Protein 1MLA (pdb70)

Structure (mmCIF, N/CA/C/O backbone):
data_1MLA
#
_entry.id   1MLA
#
_cell.length_a   68.180
_cell.length_b   68.180
_cell.length_c   118.560
_cell.angle_alpha   90.00
_cell.angle_beta   90.00
_cell.angle_gamma   120.00
#
_symmetry.space_group_name_H-M   'P 65'
#
loop_
_entity.id
_entity.type
_entity.pdbx_description
1 polymer 'MALONYL-COENZYME A ACYL CARRIER PROTEIN TRANSACYLASE'
2 water water
#
loop_
_atom_site.group_PDB
_atom_site.id
_atom_site.type_symbol
_atom_site.label_atom_id
_atom_site.label_alt_id
_atom_site.label_comp_id
_atom_site.label_asym_id
_atom_site.label_entity_id
_atom_site.label_seq_id
_atom_site.pdbx_PDB_ins_code
_atom_site.Cartn_x
_atom_site.Cartn_y
_atom_site.Cartn_z
_atom_site.occupancy
_atom_site.B_iso_or_equiv
_atom_site.auth_seq_id
_atom_site.auth_comp_id
_atom_site.auth_asym_id
_atom_site.auth_atom_id
_atom_site.pdbx_PDB_model_num
ATOM 1 N N . GLN A 1 3 ? 53.650 -1.900 -7.142 1.00 30.22 3 GLN A N 1
ATOM 2 C CA . GLN A 1 3 ? 52.248 -1.655 -6.937 1.00 29.56 3 GLN A CA 1
ATOM 3 C C . GLN A 1 3 ? 52.209 -0.844 -5.638 1.00 26.89 3 GLN A C 1
ATOM 4 O O . GLN A 1 3 ? 53.120 -0.992 -4.803 1.00 25.66 3 GLN A O 1
ATOM 10 N N . PHE A 1 4 ? 51.203 0.020 -5.483 1.00 23.62 4 PHE A N 1
ATOM 11 C CA . PHE A 1 4 ? 50.984 0.727 -4.233 1.00 20.68 4 PHE A CA 1
ATOM 12 C C . PHE A 1 4 ? 49.532 0.465 -3.783 1.00 19.74 4 PHE A C 1
ATOM 13 O O . PHE A 1 4 ? 48.657 0.023 -4.561 1.00 18.45 4 PHE A O 1
ATOM 21 N N . ALA A 1 5 ? 49.280 0.674 -2.493 1.00 16.73 5 ALA A N 1
ATOM 22 C CA . ALA A 1 5 ? 47.943 0.536 -1.930 1.00 15.25 5 ALA A CA 1
ATOM 23 C C . ALA A 1 5 ? 47.654 1.844 -1.208 1.00 14.58 5 ALA A C 1
ATOM 24 O O . ALA A 1 5 ? 48.587 2.607 -0.894 1.00 14.77 5 ALA A O 1
ATOM 26 N N . PHE A 1 6 ? 46.378 2.142 -1.000 1.00 13.08 6 PHE A N 1
ATOM 27 C CA . PHE A 1 6 ? 45.946 3.320 -0.273 1.00 12.34 6 PHE A CA 1
ATOM 28 C C . PHE A 1 6 ? 45.451 2.821 1.075 1.00 12.84 6 PHE A C 1
ATOM 29 O O . PHE A 1 6 ? 44.684 1.842 1.090 1.00 13.19 6 PHE A O 1
ATOM 37 N N . VAL A 1 7 ? 45.934 3.402 2.197 1.00 11.78 7 VAL A N 1
ATOM 38 C CA . VAL A 1 7 ? 45.422 3.011 3.519 1.00 11.15 7 VAL A CA 1
ATOM 39 C C . VAL A 1 7 ? 44.794 4.250 4.177 1.00 10.67 7 VAL A C 1
ATOM 40 O O . VAL A 1 7 ? 45.225 5.391 3.972 1.00 11.61 7 VAL A O 1
ATOM 44 N N . PHE A 1 8 ? 43.711 4.083 4.928 1.00 9.25 8 PHE A N 1
ATOM 45 C CA . PHE A 1 8 ? 42.915 5.183 5.432 1.00 9.72 8 PHE A CA 1
ATOM 46 C C . PHE A 1 8 ? 42.885 5.134 6.959 1.00 10.87 8 PHE A C 1
ATOM 47 O O . PHE A 1 8 ? 42.558 4.083 7.531 1.00 10.62 8 PHE A O 1
ATOM 55 N N . PRO A 1 9 ? 43.254 6.212 7.658 1.00 11.85 9 PRO A N 1
ATOM 56 C CA . PRO A 1 9 ? 43.321 6.225 9.125 1.00 12.28 9 PRO A CA 1
ATOM 57 C C . PRO A 1 9 ? 41.956 6.287 9.825 1.00 12.30 9 PRO A C 1
ATOM 58 O O . PRO A 1 9 ? 40.949 6.635 9.215 1.00 12.39 9 PRO A O 1
ATOM 62 N N . GLY A 1 10 ? 41.924 5.912 11.105 1.00 11.47 10 GLY A N 1
ATOM 63 C CA . GLY A 1 10 ? 40.716 6.004 11.884 1.00 10.94 10 GLY A CA 1
ATOM 64 C C . GLY A 1 10 ? 40.860 7.052 12.980 1.00 10.67 10 GLY A C 1
ATOM 65 O O . GLY A 1 10 ? 41.718 7.939 12.999 1.00 10.35 10 GLY A O 1
ATOM 66 N N . GLN A 1 11 ? 39.966 6.921 13.961 1.00 11.26 11 GLN A N 1
ATOM 67 C CA . GLN A 1 11 ? 39.918 7.800 15.114 1.00 12.55 11 GLN A CA 1
ATOM 68 C C . GLN A 1 11 ? 41.255 7.872 15.807 1.00 12.53 11 GLN A C 1
ATOM 69 O O . GLN A 1 11 ? 41.962 6.876 15.921 1.00 13.96 11 GLN A O 1
ATOM 75 N N . GLY A 1 12 ? 41.599 9.062 16.270 1.00 12.43 12 GLY A N 1
ATOM 76 C CA . GLY A 1 12 ? 42.901 9.283 16.833 1.00 12.82 12 GLY A CA 1
ATOM 77 C C . GLY A 1 12 ? 43.736 10.097 15.878 1.00 14.01 12 GLY A C 1
ATOM 78 O O . GLY A 1 12 ? 44.621 10.817 16.343 1.00 16.59 12 GLY A O 1
ATOM 79 N N . SER A 1 13 ? 43.492 10.046 14.573 1.00 12.64 13 SER A N 1
ATOM 80 C CA . SER A 1 13 ? 44.292 10.828 13.639 1.00 13.49 13 SER A CA 1
ATOM 81 C C . SER A 1 13 ? 43.789 12.255 13.415 1.00 14.05 13 SER A C 1
ATOM 82 O O . SER A 1 13 ? 44.456 13.076 12.797 1.00 16.85 13 SER A O 1
ATOM 85 N N . GLN A 1 14 ? 42.627 12.655 13.943 1.00 13.40 14 GLN A N 1
ATOM 86 C CA . GLN A 1 14 ? 42.098 13.993 13.676 1.00 14.00 14 GLN A CA 1
ATOM 87 C C . GLN A 1 14 ? 42.806 15.054 14.530 1.00 14.62 14 GLN A C 1
ATOM 88 O O . GLN A 1 14 ? 43.184 14.769 15.671 1.00 15.46 14 GLN A O 1
ATOM 94 N N . THR A 1 15 ? 42.972 16.259 14.038 1.00 13.78 15 THR A N 1
ATOM 95 C CA . THR A 1 15 ? 43.444 17.375 14.845 1.00 14.71 15 THR A CA 1
ATOM 96 C C . THR A 1 15 ? 42.707 18.570 14.285 1.00 13.38 15 THR A C 1
ATOM 97 O O . THR A 1 15 ? 42.405 18.607 13.087 1.00 13.20 15 THR A O 1
ATOM 101 N N . VAL A 1 16 ? 42.357 19.535 15.118 1.00 11.39 16 VAL A N 1
ATOM 102 C CA . VAL A 1 16 ? 41.743 20.750 14.638 1.00 11.46 16 VAL A CA 1
ATOM 103 C C . VAL A 1 16 ? 42.750 21.431 13.709 1.00 12.14 16 VAL A C 1
ATOM 104 O O . VAL A 1 16 ? 43.939 21.531 14.040 1.00 12.58 16 VAL A O 1
ATOM 108 N N . GLY A 1 17 ? 42.285 21.905 12.545 1.00 11.89 17 GLY A N 1
ATOM 109 C CA . GLY A 1 17 ? 43.103 22.582 11.545 1.00 12.43 17 GLY A CA 1
ATOM 110 C C . GLY A 1 17 ? 43.614 21.606 10.486 1.00 13.20 17 GLY A C 1
ATOM 111 O O . GLY A 1 17 ? 44.320 22.015 9.550 1.00 13.58 17 GLY A O 1
ATOM 112 N N . MET A 1 18 ? 43.309 20.308 10.582 1.00 12.35 18 MET A N 1
ATOM 113 C CA . MET A 1 18 ? 43.767 19.349 9.595 1.00 13.33 18 MET A CA 1
ATOM 114 C C . MET A 1 18 ? 43.264 19.702 8.173 1.00 12.49 18 MET A C 1
ATOM 115 O O . MET A 1 18 ? 42.183 20.236 7.957 1.00 12.53 18 MET A O 1
ATOM 120 N N . LEU A 1 19 ? 44.176 19.459 7.223 1.00 13.94 19 LEU A N 1
ATOM 121 C CA . LEU A 1 19 ? 44.036 19.668 5.786 1.00 14.80 19 LEU A CA 1
ATOM 122 C C . LEU A 1 19 ? 43.880 21.124 5.369 1.00 14.90 19 LEU A C 1
ATOM 123 O O . LEU A 1 19 ? 43.542 21.395 4.210 1.00 15.27 19 LEU A O 1
ATOM 128 N N . ALA A 1 20 ? 44.153 22.093 6.259 1.00 14.29 20 ALA A N 1
ATOM 129 C CA . ALA A 1 20 ? 44.065 23.506 5.919 1.00 15.70 20 ALA A CA 1
ATOM 130 C C . ALA A 1 20 ? 44.934 23.869 4.690 1.00 16.56 20 ALA A C 1
ATOM 131 O O . ALA A 1 20 ? 44.467 24.570 3.783 1.00 17.29 20 ALA A O 1
ATOM 133 N N . ASP A 1 21 ? 46.159 23.350 4.600 1.00 17.26 21 ASP A N 1
ATOM 134 C CA . ASP A 1 21 ? 46.993 23.641 3.457 1.00 20.30 21 ASP A CA 1
ATOM 135 C C . ASP A 1 21 ? 46.527 22.964 2.211 1.00 19.85 21 ASP A C 1
ATOM 136 O O . ASP A 1 21 ? 46.514 23.597 1.151 1.00 20.56 21 ASP A O 1
ATOM 141 N N . MET A 1 22 ? 46.083 21.712 2.280 1.00 18.15 22 MET A N 1
ATOM 142 C CA . MET A 1 22 ? 45.498 21.076 1.109 1.00 18.57 22 MET A CA 1
ATOM 143 C C . MET A 1 22 ? 44.283 21.852 0.609 1.00 18.19 22 MET A C 1
ATOM 144 O O . MET A 1 22 ? 44.165 22.076 -0.602 1.00 18.28 22 MET A O 1
ATOM 149 N N . ALA A 1 23 ? 43.381 22.326 1.474 1.00 15.99 23 ALA A N 1
ATOM 150 C CA . ALA A 1 23 ? 42.210 23.037 1.014 1.00 16.59 23 ALA A CA 1
ATOM 151 C C . ALA A 1 23 ? 42.551 24.329 0.282 1.00 17.92 23 ALA A C 1
ATOM 152 O O . ALA A 1 23 ? 41.891 24.751 -0.680 1.00 17.42 23 ALA A O 1
ATOM 154 N N . ALA A 1 24 ? 43.624 24.942 0.741 1.00 18.35 24 ALA A N 1
ATOM 155 C CA . ALA A 1 24 ? 44.055 26.156 0.109 1.00 20.75 24 ALA A CA 1
ATOM 156 C C . ALA A 1 24 ? 44.578 25.878 -1.305 1.00 21.85 24 ALA A C 1
ATOM 157 O O . ALA A 1 24 ? 44.386 26.758 -2.154 1.00 23.67 24 ALA A O 1
ATOM 159 N N . SER A 1 25 ? 45.185 24.733 -1.644 1.00 20.67 25 SER A N 1
ATOM 160 C CA . SER A 1 25 ? 45.651 24.485 -2.999 1.00 21.15 25 SER A CA 1
ATOM 161 C C . SER A 1 25 ? 44.597 23.859 -3.902 1.00 21.72 25 SER A C 1
ATOM 162 O O . SER A 1 25 ? 44.618 24.024 -5.134 1.00 21.74 25 SER A O 1
ATOM 165 N N . TYR A 1 26 ? 43.693 23.083 -3.302 1.00 19.78 26 TYR A N 1
ATOM 166 C CA . TYR A 1 26 ? 42.727 22.321 -4.066 1.00 19.09 26 TYR A CA 1
ATOM 167 C C . TYR A 1 26 ? 41.285 22.614 -3.665 1.00 19.28 26 TYR A C 1
ATOM 168 O O . TYR A 1 26 ? 40.846 22.201 -2.586 1.00 17.66 26 TYR A O 1
ATOM 177 N N . PRO A 1 27 ? 40.478 23.309 -4.474 1.00 18.82 27 PRO A N 1
ATOM 178 C CA . PRO A 1 27 ? 39.095 23.657 -4.182 1.00 18.95 27 PRO A CA 1
ATOM 179 C C . PRO A 1 27 ? 38.181 22.491 -3.921 1.00 17.72 27 PRO A C 1
ATOM 180 O O . PRO A 1 27 ? 37.152 22.658 -3.239 1.00 18.98 27 PRO A O 1
ATOM 184 N N . ILE A 1 28 ? 38.515 21.322 -4.471 1.00 17.02 28 ILE A N 1
ATOM 185 C CA . ILE A 1 28 ? 37.666 20.162 -4.295 1.00 16.80 28 ILE A CA 1
ATOM 186 C C . ILE A 1 28 ? 37.622 19.687 -2.839 1.00 15.53 28 ILE A C 1
ATOM 187 O O . ILE A 1 28 ? 36.652 19.035 -2.455 1.00 16.31 28 ILE A O 1
ATOM 192 N N . VAL A 1 29 ? 38.581 20.045 -1.987 1.00 14.89 29 VAL A N 1
ATOM 193 C CA . VAL A 1 29 ? 38.524 19.643 -0.593 1.00 13.51 29 VAL A CA 1
ATOM 194 C C . VAL A 1 29 ? 37.299 20.298 0.051 1.00 13.92 29 VAL A C 1
ATOM 195 O O . VAL A 1 29 ? 36.416 19.594 0.565 1.00 13.96 29 VAL A O 1
ATOM 199 N N . GLU A 1 30 ? 37.165 21.626 0.000 1.00 13.50 30 GLU A N 1
ATOM 200 C CA . GLU A 1 30 ? 36.019 22.275 0.618 1.00 15.22 30 GLU A CA 1
ATOM 201 C C . GLU A 1 30 ? 34.722 21.924 -0.083 1.00 14.79 30 GLU A C 1
ATOM 202 O O . GLU A 1 30 ? 33.678 21.852 0.569 1.00 13.31 30 GLU A O 1
ATOM 208 N N . GLU A 1 31 ? 34.759 21.608 -1.387 1.00 15.68 31 GLU A N 1
ATOM 209 C CA . GLU A 1 31 ? 33.549 21.150 -2.062 1.00 16.33 31 GLU A CA 1
ATOM 210 C C . GLU A 1 31 ? 33.077 19.834 -1.493 1.00 14.67 31 GLU A C 1
ATOM 211 O O . GLU A 1 31 ? 31.874 19.658 -1.288 1.00 15.02 31 GLU A O 1
ATOM 217 N N . THR A 1 32 ? 34.007 18.917 -1.211 1.00 12.54 32 THR A N 1
ATOM 218 C CA . THR A 1 32 ? 33.635 17.632 -0.636 1.00 11.93 32 THR A CA 1
ATOM 219 C C . THR A 1 32 ? 33.063 17.885 0.768 1.00 11.44 32 THR A C 1
ATOM 220 O O . THR A 1 32 ? 32.000 17.356 1.115 1.00 12.09 32 THR A O 1
ATOM 224 N N . PHE A 1 33 ? 33.665 18.752 1.585 1.00 11.37 33 PHE A N 1
ATOM 225 C CA . PHE A 1 33 ? 33.087 19.032 2.896 1.00 11.30 33 PHE A CA 1
ATOM 226 C C . PHE A 1 33 ? 31.716 19.693 2.807 1.00 11.73 33 PHE A C 1
ATOM 227 O O . PHE A 1 33 ? 30.855 19.459 3.665 1.00 11.37 33 PHE A O 1
ATOM 235 N N . ALA A 1 34 ? 31.439 20.507 1.777 1.00 12.04 34 ALA A N 1
ATOM 236 C CA . ALA A 1 34 ? 30.150 21.165 1.639 1.00 12.35 34 ALA A CA 1
ATOM 237 C C . ALA A 1 34 ? 29.060 20.145 1.380 1.00 12.26 34 ALA A C 1
ATOM 238 O O . ALA A 1 34 ? 27.936 20.241 1.884 1.00 13.61 34 ALA A O 1
ATOM 240 N N . GLU A 1 35 ? 29.415 19.110 0.624 1.00 13.98 35 GLU A N 1
ATOM 241 C CA . GLU A 1 35 ? 28.508 18.018 0.324 1.00 15.57 35 GLU A CA 1
ATOM 242 C C . GLU A 1 35 ? 28.166 17.250 1.594 1.00 13.26 35 GLU A C 1
ATOM 243 O O . GLU A 1 35 ? 26.995 16.948 1.846 1.00 12.79 35 GLU A O 1
ATOM 249 N N . ALA A 1 36 ? 29.184 16.961 2.428 1.00 12.52 36 ALA A N 1
ATOM 250 C CA . ALA A 1 36 ? 28.949 16.298 3.715 1.00 11.90 36 ALA A CA 1
ATOM 251 C C . ALA A 1 36 ? 28.133 17.225 4.643 1.00 11.36 36 ALA A C 1
ATOM 252 O O . ALA A 1 36 ? 27.198 16.747 5.300 1.00 11.95 36 ALA A O 1
ATOM 254 N N . SER A 1 37 ? 28.366 18.551 4.675 1.00 10.98 37 SER A N 1
ATOM 255 C CA . SER A 1 37 ? 27.615 19.489 5.530 1.00 10.82 37 SER A CA 1
ATOM 256 C C . SER A 1 37 ? 26.156 19.511 5.150 1.00 11.39 37 SER A C 1
ATOM 257 O O . SER A 1 37 ? 25.308 19.557 6.037 1.00 13.12 37 SER A O 1
ATOM 260 N N . ALA A 1 38 ? 25.855 19.429 3.837 1.00 12.40 38 ALA A N 1
ATOM 261 C CA . ALA A 1 38 ? 24.479 19.387 3.358 1.00 12.97 38 ALA A CA 1
ATOM 262 C C . ALA A 1 38 ? 23.779 18.097 3.819 1.00 14.32 38 ALA A C 1
ATOM 263 O O . ALA A 1 38 ? 22.580 18.133 4.133 1.00 15.41 38 ALA A O 1
ATOM 265 N N . ALA A 1 39 ? 24.489 16.955 3.934 1.00 13.86 39 ALA A N 1
ATOM 266 C CA . ALA A 1 39 ? 23.907 15.721 4.424 1.00 14.10 39 ALA A CA 1
ATOM 267 C C . ALA A 1 39 ? 23.746 15.749 5.942 1.00 14.36 39 ALA A C 1
ATOM 268 O O . ALA A 1 39 ? 22.836 15.134 6.474 1.00 16.66 39 ALA A O 1
ATOM 270 N N . LEU A 1 40 ? 24.601 16.442 6.689 1.00 13.92 40 LEU A N 1
ATOM 271 C CA . LEU A 1 40 ? 24.566 16.439 8.136 1.00 14.60 40 LEU A CA 1
ATOM 272 C C . LEU A 1 40 ? 23.795 17.570 8.782 1.00 15.12 40 LEU A C 1
ATOM 273 O O . LEU A 1 40 ? 23.389 17.478 9.946 1.00 17.00 40 LEU A O 1
ATOM 278 N N . GLY A 1 41 ? 23.650 18.699 8.113 1.00 14.18 41 GLY A N 1
ATOM 279 C CA . GLY A 1 41 ? 22.935 19.813 8.684 1.00 14.35 41 GLY A CA 1
ATOM 280 C C . GLY A 1 41 ? 23.806 20.744 9.528 1.00 14.39 41 GLY A C 1
ATOM 281 O O . GLY A 1 41 ? 23.277 21.602 10.258 1.00 15.84 41 GLY A O 1
ATOM 282 N N . TYR A 1 42 ? 25.123 20.635 9.458 1.00 12.11 42 TYR A N 1
ATOM 283 C CA . TYR A 1 42 ? 25.977 21.593 10.129 1.00 12.27 42 TYR A CA 1
ATOM 284 C C . TYR A 1 42 ? 27.256 21.704 9.329 1.00 11.48 42 TYR A C 1
ATOM 285 O O . TYR A 1 42 ? 27.548 20.811 8.515 1.00 12.00 42 TYR A O 1
ATOM 294 N N . ASP A 1 43 ? 28.023 22.765 9.573 1.00 11.43 43 ASP A N 1
ATOM 295 C CA . ASP A 1 43 ? 29.210 22.994 8.786 1.00 11.39 43 ASP A CA 1
ATOM 296 C C . ASP A 1 43 ? 30.368 22.161 9.321 1.00 11.00 43 ASP A C 1
ATOM 297 O O . ASP A 1 43 ? 31.090 22.526 10.262 1.00 11.23 43 ASP A O 1
ATOM 302 N N . LEU A 1 44 ? 30.604 21.059 8.623 1.00 10.20 44 LEU A N 1
ATOM 303 C CA . LEU A 1 44 ? 31.637 20.123 9.012 1.00 10.63 44 LEU A CA 1
ATOM 304 C C . LEU A 1 44 ? 33.027 20.696 8.767 1.00 11.02 44 LEU A C 1
ATOM 305 O O . LEU A 1 44 ? 33.941 20.392 9.535 1.00 10.87 44 LEU A O 1
ATOM 310 N N . TRP A 1 45 ? 33.245 21.519 7.729 1.00 10.02 45 TRP A N 1
ATOM 311 C CA . TRP A 1 45 ? 34.550 22.128 7.498 1.00 10.65 45 TRP A CA 1
ATOM 312 C C . TRP A 1 45 ? 34.872 23.062 8.664 1.00 10.37 45 TRP A C 1
ATOM 313 O O . TRP A 1 45 ? 35.982 23.013 9.202 1.00 11.01 45 TRP A O 1
ATOM 324 N N . ALA A 1 46 ? 33.931 23.884 9.105 1.00 10.72 46 ALA A N 1
ATOM 325 C CA . ALA A 1 46 ? 34.172 24.811 10.197 1.00 11.87 46 ALA A CA 1
ATOM 326 C C . ALA A 1 46 ? 34.505 24.022 11.455 1.00 11.77 46 ALA A C 1
ATOM 327 O O . ALA A 1 46 ? 35.458 24.380 12.162 1.00 12.76 46 ALA A O 1
ATOM 329 N N . LEU A 1 47 ? 33.803 22.926 11.727 1.00 12.36 47 LEU A N 1
ATOM 330 C CA . LEU A 1 47 ? 34.119 22.080 12.874 1.00 13.07 47 LEU A CA 1
ATOM 331 C C . LEU A 1 47 ? 35.551 21.543 12.767 1.00 13.49 47 LEU A C 1
ATOM 332 O O . LEU A 1 47 ? 36.276 21.607 13.777 1.00 13.60 47 LEU A O 1
ATOM 337 N N . THR A 1 48 ? 36.048 21.061 11.610 1.00 11.38 48 THR A N 1
ATOM 338 C CA . THR A 1 48 ? 37.427 20.603 11.543 1.00 11.91 48 THR A CA 1
ATOM 339 C C . THR A 1 48 ? 38.454 21.734 11.673 1.00 11.83 48 THR A C 1
ATOM 340 O O . THR A 1 48 ? 39.579 21.505 12.101 1.00 12.05 48 THR A O 1
ATOM 344 N N . GLN A 1 49 ? 38.126 22.957 11.248 1.00 11.51 49 GLN A N 1
ATOM 345 C CA . GLN A 1 49 ? 39.084 24.045 11.273 1.00 11.92 49 GLN A CA 1
ATOM 346 C C . GLN A 1 49 ? 39.110 24.842 12.555 1.00 11.85 49 GLN A C 1
ATOM 347 O O . GLN A 1 49 ? 40.169 25.384 12.877 1.00 13.65 49 GLN A O 1
ATOM 353 N N . GLN A 1 50 ? 37.996 24.957 13.265 1.00 11.99 50 GLN A N 1
ATOM 354 C CA . GLN A 1 50 ? 37.892 25.763 14.475 1.00 12.22 50 GLN A CA 1
ATOM 355 C C . GLN A 1 50 ? 37.701 24.934 15.732 1.00 13.10 50 GLN A C 1
ATOM 356 O O . GLN A 1 50 ? 37.982 25.391 16.850 1.00 12.99 50 GLN A O 1
ATOM 362 N N . GLY A 1 51 ? 37.170 23.729 15.575 1.00 12.14 51 GLY A N 1
ATOM 363 C CA . GLY A 1 51 ? 36.873 22.882 16.710 1.00 13.57 51 GLY A CA 1
ATOM 364 C C . GLY A 1 51 ? 35.762 23.477 17.578 1.00 14.37 51 GLY A C 1
ATOM 365 O O . GLY A 1 51 ? 34.716 23.886 17.043 1.00 15.22 51 GLY A O 1
ATOM 366 N N . PRO A 1 52 ? 35.896 23.608 18.910 1.00 14.76 52 PRO A N 1
ATOM 367 C CA . PRO A 1 52 ? 37.088 23.257 19.676 1.00 14.32 52 PRO A CA 1
ATOM 368 C C . PRO A 1 52 ? 37.413 21.764 19.647 1.00 13.73 52 PRO A C 1
ATOM 369 O O . PRO A 1 52 ? 36.594 20.943 19.184 1.00 13.21 52 PRO A O 1
ATOM 373 N N . ALA A 1 53 ? 38.574 21.379 20.160 1.00 12.04 53 ALA A N 1
ATOM 374 C CA . ALA A 1 53 ? 39.016 20.012 20.017 1.00 12.21 53 ALA A CA 1
ATOM 375 C C . ALA A 1 53 ? 38.055 19.094 20.750 1.00 13.28 53 ALA A C 1
ATOM 376 O O . ALA A 1 53 ? 37.826 17.997 20.229 1.00 12.82 53 ALA A O 1
ATOM 378 N N . GLU A 1 54 ? 37.361 19.492 21.825 1.00 13.67 54 GLU A N 1
ATOM 379 C CA . GLU A 1 54 ? 36.461 18.517 22.409 1.00 17.01 54 GLU A CA 1
ATOM 380 C C . GLU A 1 54 ? 35.228 18.291 21.562 1.00 15.00 54 GLU A C 1
ATOM 381 O O . GLU A 1 54 ? 34.683 17.193 21.610 1.00 14.83 54 GLU A O 1
ATOM 387 N N . GLU A 1 55 ? 34.822 19.248 20.739 1.00 13.23 55 GLU A N 1
ATOM 388 C CA . GLU A 1 55 ? 33.728 19.000 19.816 1.00 13.54 55 GLU A CA 1
ATOM 389 C C . GLU A 1 55 ? 34.154 18.058 18.708 1.00 12.46 55 GLU A C 1
ATOM 390 O O . GLU A 1 55 ? 33.462 17.113 18.356 1.00 13.03 55 GLU A O 1
ATOM 396 N N . LEU A 1 56 ? 35.336 18.273 18.155 1.00 12.10 56 LEU A N 1
ATOM 397 C CA . LEU A 1 56 ? 35.835 17.399 17.100 1.00 11.95 56 LEU A CA 1
ATOM 398 C C . LEU A 1 56 ? 36.065 15.970 17.600 1.00 13.82 56 LEU A C 1
ATOM 399 O O . LEU A 1 56 ? 36.033 15.028 16.797 1.00 14.40 56 LEU A O 1
ATOM 404 N N . ASN A 1 57 ? 36.342 15.792 18.895 1.00 12.20 57 ASN A N 1
ATOM 405 C CA . ASN A 1 57 ? 36.560 14.471 19.447 1.00 13.56 57 ASN A CA 1
ATOM 406 C C . ASN A 1 57 ? 35.286 13.752 19.884 1.00 13.75 57 ASN A C 1
ATOM 407 O O . ASN A 1 57 ? 35.395 12.587 20.294 1.00 15.55 57 ASN A O 1
ATOM 412 N N . LYS A 1 58 ? 34.081 14.339 19.862 1.00 12.86 58 LYS A N 1
ATOM 413 C CA . LYS A 1 58 ? 32.866 13.590 20.136 1.00 12.60 58 LYS A CA 1
ATOM 414 C C . LYS A 1 58 ? 32.758 12.594 18.978 1.00 12.91 58 LYS A C 1
ATOM 415 O O . LYS A 1 58 ? 32.661 13.020 17.822 1.00 13.14 58 LYS A O 1
ATOM 421 N N . THR 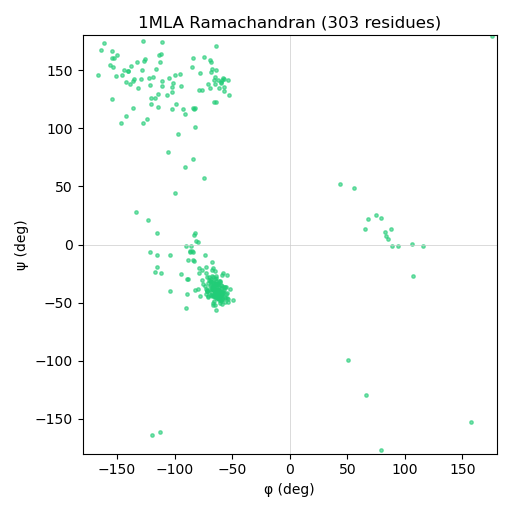A 1 59 ? 32.704 11.288 19.214 1.00 11.66 59 THR A N 1
ATOM 422 C CA . THR A 1 59 ? 32.866 10.314 18.153 1.00 11.65 59 THR A CA 1
ATOM 423 C C . THR A 1 59 ? 31.841 10.375 17.025 1.00 12.11 59 THR A C 1
ATOM 424 O O . THR A 1 59 ? 32.217 10.115 15.880 1.00 11.29 59 THR A O 1
ATOM 428 N N . TRP A 1 60 ? 30.589 10.776 17.246 1.00 10.95 60 TRP A N 1
ATOM 429 C CA . TRP A 1 60 ? 29.615 10.873 16.163 1.00 11.88 60 TRP A CA 1
ATOM 430 C C . TRP A 1 60 ? 29.899 12.077 15.261 1.00 11.01 60 TRP A C 1
ATOM 431 O O . TRP A 1 60 ? 29.276 12.241 14.215 1.00 10.99 60 TRP A O 1
ATOM 442 N N . GLN A 1 61 ? 30.827 12.942 15.677 1.00 10.75 61 GLN A N 1
ATOM 443 C CA . GLN A 1 61 ? 31.335 14.046 14.881 1.00 11.08 61 GLN A CA 1
ATOM 444 C C . GLN A 1 61 ? 32.724 13.709 14.337 1.00 11.48 61 GLN A C 1
ATOM 445 O O . GLN A 1 61 ? 32.998 14.030 13.168 1.00 11.28 61 GLN A O 1
ATOM 451 N N . THR A 1 62 ? 33.617 13.063 15.097 1.00 10.02 62 THR A N 1
ATOM 452 C CA . THR A 1 62 ? 34.918 12.640 14.611 1.00 10.67 62 THR A CA 1
ATOM 453 C C . THR A 1 62 ? 34.803 11.740 13.386 1.00 9.90 62 THR A C 1
ATOM 454 O O . THR A 1 62 ? 35.518 11.932 12.394 1.00 10.66 62 THR A O 1
ATOM 458 N N . GLN A 1 63 ? 33.906 10.731 13.399 1.00 10.04 63 GLN A N 1
ATOM 459 C CA . GLN A 1 63 ? 33.815 9.769 12.290 1.00 9.15 63 GLN A CA 1
ATOM 460 C C . GLN A 1 63 ? 33.351 10.414 10.971 1.00 9.56 63 GLN A C 1
ATOM 461 O O . GLN A 1 63 ? 34.101 10.264 9.996 1.00 9.94 63 GLN A O 1
ATOM 467 N N . PRO A 1 64 ? 32.293 11.236 10.821 1.00 9.94 64 PRO A N 1
ATOM 468 C CA . PRO A 1 64 ? 32.030 11.982 9.578 1.00 10.55 64 PRO A CA 1
ATOM 469 C C . PRO A 1 64 ? 33.205 12.869 9.174 1.00 10.45 64 PRO A C 1
ATOM 470 O O . PRO A 1 64 ? 33.561 12.945 7.990 1.00 9.85 64 PRO A O 1
ATOM 474 N N . ALA A 1 65 ? 33.862 13.512 10.140 1.00 9.36 65 ALA A N 1
ATOM 475 C CA . ALA A 1 65 ? 34.964 14.404 9.817 1.00 10.00 65 ALA A CA 1
ATOM 476 C C . ALA A 1 65 ? 36.135 13.667 9.190 1.00 9.97 65 ALA A C 1
ATOM 477 O O . ALA A 1 65 ? 36.678 14.124 8.174 1.00 10.52 65 ALA A O 1
ATOM 479 N N . LEU A 1 66 ? 36.518 12.509 9.729 1.00 10.04 66 LEU A N 1
ATOM 480 C CA . LEU A 1 66 ? 37.645 11.752 9.186 1.00 10.71 66 LEU A CA 1
ATOM 481 C C . LEU A 1 66 ? 37.302 11.105 7.857 1.00 10.11 66 LEU A C 1
ATOM 482 O O . LEU A 1 66 ? 38.136 11.115 6.949 1.00 10.47 66 LEU A O 1
ATOM 487 N N . LEU A 1 67 ? 36.088 10.585 7.746 1.00 9.60 67 LEU A N 1
ATOM 488 C CA . LEU A 1 67 ? 35.655 9.987 6.498 1.00 10.41 67 LEU A CA 1
ATOM 489 C C . LEU A 1 67 ? 35.701 11.044 5.368 1.00 10.36 67 LEU A C 1
ATOM 490 O O . LEU A 1 67 ? 36.278 10.809 4.285 1.00 10.44 67 LEU A O 1
ATOM 495 N N . THR A 1 68 ? 35.155 12.237 5.625 1.00 9.74 68 THR A N 1
ATOM 496 C CA . THR A 1 68 ? 35.117 13.298 4.615 1.00 10.15 68 THR A CA 1
ATOM 497 C C . THR A 1 68 ? 36.522 13.770 4.320 1.00 9.88 68 THR A C 1
ATOM 498 O O . THR A 1 68 ? 36.842 13.986 3.158 1.00 11.57 68 THR A O 1
ATOM 502 N N . ALA A 1 69 ? 37.415 13.883 5.301 1.00 9.94 69 ALA A N 1
ATOM 503 C CA . ALA A 1 69 ? 38.786 14.285 5.047 1.00 11.26 69 ALA A CA 1
ATOM 504 C C . ALA A 1 69 ? 39.498 13.286 4.117 1.00 10.99 69 ALA A C 1
ATOM 505 O O . ALA A 1 69 ? 40.160 13.698 3.141 1.00 11.38 69 ALA A O 1
ATOM 507 N N . SER A 1 70 ? 39.339 11.978 4.362 1.00 9.45 70 SER A N 1
ATOM 508 C CA . SER A 1 70 ? 39.934 10.978 3.483 1.00 11.25 70 SER A CA 1
ATOM 509 C C . SER A 1 70 ? 39.330 10.987 2.072 1.00 11.88 70 SER A C 1
ATOM 510 O O . SER A 1 70 ? 40.089 10.935 1.084 1.00 13.00 70 SER A O 1
ATOM 513 N N . VAL A 1 71 ? 37.996 11.065 1.928 1.00 11.13 71 VAL A N 1
ATOM 514 C CA . VAL A 1 71 ? 37.381 11.080 0.600 1.00 12.07 71 VAL A CA 1
ATOM 515 C C . VAL A 1 71 ? 37.782 12.350 -0.146 1.00 13.03 71 VAL A C 1
ATOM 516 O O . VAL A 1 71 ? 38.044 12.269 -1.353 1.00 13.37 71 VAL A O 1
ATOM 520 N N . ALA A 1 72 ? 37.944 13.501 0.523 1.00 12.05 72 ALA A N 1
ATOM 521 C CA . ALA A 1 72 ? 38.421 14.721 -0.147 1.00 13.05 72 ALA A CA 1
ATOM 522 C C . ALA A 1 72 ? 39.814 14.512 -0.744 1.00 13.49 72 ALA A C 1
ATOM 523 O O . ALA A 1 72 ? 40.062 14.895 -1.895 1.00 13.81 72 ALA A O 1
ATOM 525 N N . LEU A 1 73 ? 40.751 13.881 -0.014 1.00 12.16 73 LEU A N 1
ATOM 526 C CA . LEU A 1 73 ? 42.092 13.621 -0.529 1.00 12.90 73 LEU A CA 1
ATOM 527 C C . LEU A 1 73 ? 42.073 12.636 -1.678 1.00 14.42 73 LEU A C 1
ATOM 528 O O . LEU A 1 73 ? 42.799 12.813 -2.672 1.00 15.59 73 LEU A O 1
ATOM 533 N N . TYR A 1 74 ? 41.229 11.591 -1.623 1.00 14.91 74 TYR A N 1
ATOM 534 C CA . TYR A 1 74 ? 41.075 10.654 -2.740 1.00 14.64 74 TYR A CA 1
ATOM 535 C C . TYR A 1 74 ? 40.570 11.398 -3.981 1.00 15.57 74 TYR A C 1
ATOM 536 O O . TYR A 1 74 ? 41.066 11.171 -5.092 1.00 14.91 74 TYR A O 1
ATOM 545 N N . ARG A 1 75 ? 39.592 12.292 -3.820 1.00 15.40 75 ARG A N 1
ATOM 546 C CA . ARG A 1 75 ? 39.089 13.060 -4.941 1.00 17.09 75 ARG A CA 1
ATOM 547 C C . ARG A 1 75 ? 40.158 13.969 -5.528 1.00 17.21 75 ARG A C 1
ATOM 548 O O . ARG A 1 75 ? 40.142 14.153 -6.746 1.00 17.73 75 ARG A O 1
ATOM 556 N N . VAL A 1 76 ? 41.082 14.523 -4.741 1.00 15.61 76 VAL A N 1
ATOM 557 C CA . VAL A 1 76 ? 42.194 15.305 -5.254 1.00 16.53 76 VAL A CA 1
ATOM 558 C C . VAL A 1 76 ? 43.032 14.400 -6.155 1.00 17.30 76 VAL A C 1
ATOM 559 O O . VAL A 1 76 ? 43.341 14.773 -7.288 1.00 17.83 76 VAL A O 1
ATOM 563 N N . TRP A 1 77 ? 43.361 13.188 -5.688 1.00 17.59 77 TRP A N 1
ATOM 564 C CA . TRP A 1 77 ? 44.185 12.258 -6.440 1.00 19.58 77 TRP A CA 1
ATOM 565 C C . TRP A 1 77 ? 43.517 11.964 -7.778 1.00 20.58 77 TRP A C 1
ATOM 566 O O . TRP A 1 77 ? 44.138 12.113 -8.830 1.00 21.41 77 TRP A O 1
ATOM 577 N N . GLN A 1 78 ? 42.253 11.600 -7.756 1.00 22.21 78 GLN A N 1
ATOM 578 C CA . GLN A 1 78 ? 41.523 11.279 -8.960 1.00 26.02 78 GLN A CA 1
ATOM 579 C C . GLN A 1 78 ? 41.427 12.450 -9.914 1.00 26.44 78 GLN A C 1
ATOM 580 O O . GLN A 1 78 ? 41.692 12.296 -11.102 1.00 26.52 78 GLN A O 1
ATOM 586 N N . GLN A 1 79 ? 41.093 13.618 -9.381 1.00 25.80 79 GLN A N 1
ATOM 587 C CA . GLN A 1 79 ? 40.924 14.808 -10.165 1.00 26.73 79 GLN A CA 1
ATOM 588 C C . GLN A 1 79 ? 42.232 15.095 -10.886 1.00 26.94 79 GLN A C 1
ATOM 589 O O . GLN A 1 79 ? 42.230 15.407 -12.077 1.00 27.24 79 GLN A O 1
ATOM 595 N N . GLN A 1 80 ? 43.366 14.915 -10.217 1.00 27.68 80 GLN A N 1
ATOM 596 C CA . GLN A 1 80 ? 44.657 15.209 -10.820 1.00 28.37 80 GLN A CA 1
ATOM 597 C C . GLN A 1 80 ? 45.185 14.087 -11.715 1.00 28.50 80 GLN A C 1
ATOM 598 O O . GLN A 1 80 ? 46.327 14.133 -12.162 1.00 29.52 80 GLN A O 1
ATOM 604 N N . GLY A 1 81 ? 44.401 13.068 -12.032 1.00 28.36 81 GLY A N 1
ATOM 605 C CA . GLY A 1 81 ? 44.852 11.994 -12.894 1.00 28.72 81 GLY A CA 1
ATOM 606 C C . GLY A 1 81 ? 45.735 10.965 -12.206 1.00 29.54 81 GLY A C 1
ATOM 607 O O . GLY A 1 81 ? 46.524 10.277 -12.869 1.00 30.33 81 GLY A O 1
ATOM 608 N N . GLY A 1 82 ? 45.672 10.815 -10.880 1.00 29.11 82 GLY A N 1
ATOM 609 C CA . GLY A 1 82 ? 46.444 9.778 -10.220 1.00 28.41 82 GLY A CA 1
ATOM 610 C C . GLY A 1 82 ? 45.879 8.421 -10.609 1.00 29.13 82 GLY A C 1
ATOM 611 O O . GLY A 1 82 ? 44.679 8.274 -10.893 1.00 27.64 82 GLY A O 1
ATOM 612 N N . LYS A 1 83 ? 46.765 7.423 -10.660 1.00 31.15 83 LYS A N 1
ATOM 613 C CA . LYS A 1 83 ? 46.336 6.077 -10.990 1.00 33.21 83 LYS A CA 1
ATOM 614 C C . LYS A 1 83 ? 45.824 5.284 -9.809 1.00 32.26 83 LYS A C 1
ATOM 615 O O . LYS A 1 83 ? 46.149 5.547 -8.658 1.00 30.72 83 LYS A O 1
ATOM 621 N N . ALA A 1 84 ? 44.932 4.348 -10.142 1.00 31.09 84 ALA A N 1
ATOM 622 C CA . ALA A 1 84 ? 44.287 3.464 -9.187 1.00 28.74 84 ALA A CA 1
ATOM 623 C C . ALA A 1 84 ? 45.311 2.686 -8.392 1.00 26.72 84 ALA A C 1
ATOM 624 O O . ALA A 1 84 ? 46.298 2.183 -8.958 1.00 27.05 84 ALA A O 1
ATOM 626 N N . PRO A 1 85 ? 45.111 2.603 -7.063 1.00 24.74 85 PRO A N 1
ATOM 627 C CA . PRO A 1 85 ? 45.909 1.741 -6.202 1.00 23.01 85 PRO A CA 1
ATOM 628 C C . PRO A 1 85 ? 45.582 0.293 -6.520 1.00 21.29 85 PRO A C 1
ATOM 629 O O . PRO A 1 85 ? 44.490 0.009 -7.041 1.00 20.62 85 PRO A O 1
ATOM 633 N N . ALA A 1 86 ? 46.497 -0.623 -6.202 1.00 19.17 86 ALA A N 1
ATOM 634 C CA . ALA A 1 86 ? 46.268 -2.043 -6.398 1.00 18.26 86 ALA A CA 1
ATOM 635 C C . ALA A 1 86 ? 45.202 -2.554 -5.427 1.00 17.77 86 ALA A C 1
ATOM 636 O O . ALA A 1 86 ? 44.401 -3.433 -5.773 1.00 17.32 86 ALA A O 1
ATOM 638 N N . MET A 1 87 ? 45.171 -2.021 -4.198 1.00 16.54 87 MET A N 1
ATOM 639 C CA . MET A 1 87 ? 44.153 -2.381 -3.221 1.00 16.80 87 MET A CA 1
ATOM 640 C C . MET A 1 87 ? 44.085 -1.323 -2.139 1.00 15.65 87 MET A C 1
ATOM 641 O O . MET A 1 87 ? 44.860 -0.352 -2.156 1.00 14.25 87 MET A O 1
ATOM 646 N N . MET A 1 88 ? 43.100 -1.468 -1.266 1.00 13.62 88 MET A N 1
ATOM 647 C CA . MET A 1 88 ? 42.840 -0.463 -0.250 1.00 13.96 88 MET A CA 1
ATOM 648 C C . 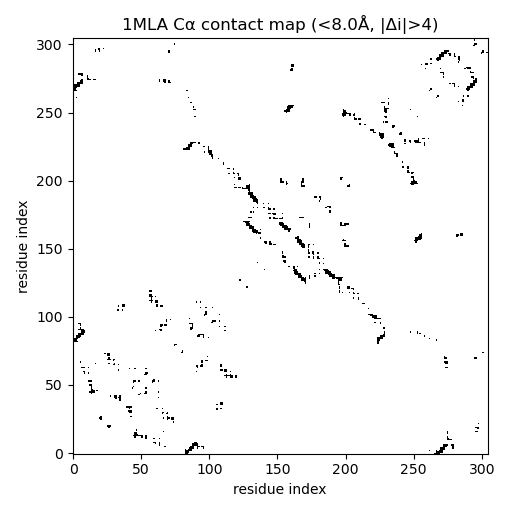MET A 1 88 ? 42.547 -1.175 1.052 1.00 13.08 88 MET A C 1
ATOM 649 O O . MET A 1 88 ? 42.086 -2.328 1.066 1.00 12.88 88 MET A O 1
ATOM 654 N N . ALA A 1 89 ? 42.827 -0.477 2.158 1.00 12.94 89 ALA A N 1
ATOM 655 C CA . ALA A 1 89 ? 42.452 -0.978 3.474 1.00 11.73 89 ALA A CA 1
ATOM 656 C C . ALA A 1 89 ? 42.353 0.235 4.387 1.00 11.18 89 ALA A C 1
ATOM 657 O O . ALA A 1 89 ? 42.985 1.263 4.142 1.00 11.98 89 ALA A O 1
ATOM 659 N N . GLY A 1 90 ? 41.571 0.175 5.447 1.00 10.28 90 GLY A N 1
ATOM 660 C CA . GLY A 1 90 ? 41.429 1.290 6.371 1.00 10.11 90 GLY A CA 1
ATOM 661 C C . GLY A 1 90 ? 41.288 0.753 7.793 1.00 10.70 90 GLY A C 1
ATOM 662 O O . GLY A 1 90 ? 40.701 -0.300 8.046 1.00 11.32 90 GLY A O 1
ATOM 663 N N . HIS A 1 91 ? 41.751 1.535 8.751 1.00 10.60 91 HIS A N 1
ATOM 664 C CA . HIS A 1 91 ? 41.758 1.102 10.140 1.00 10.61 91 HIS A CA 1
ATOM 665 C C . HIS A 1 91 ? 40.456 1.538 10.818 1.00 9.95 91 HIS A C 1
ATOM 666 O O . HIS A 1 91 ? 40.221 2.732 11.037 1.00 9.59 91 HIS A O 1
ATOM 673 N N . SER A 1 92 ? 39.636 0.558 11.174 1.00 9.39 92 SER A N 1
ATOM 674 C CA . SER A 1 92 ? 38.339 0.720 11.825 1.00 9.93 92 SER A CA 1
ATOM 675 C C . SER A 1 92 ? 37.441 1.715 11.110 1.00 10.39 92 SER A C 1
ATOM 676 O O . SER A 1 92 ? 36.867 1.301 10.105 1.00 10.60 92 SER A O 1
ATOM 679 N N . LEU A 1 93 ? 37.277 2.996 11.510 1.00 9.31 93 LEU A N 1
ATOM 680 C CA . LEU A 1 93 ? 36.521 3.946 10.712 1.00 9.74 93 LEU A CA 1
ATOM 681 C C . LEU A 1 93 ? 37.084 4.013 9.293 1.00 8.49 93 LEU A C 1
ATOM 682 O O . LEU A 1 93 ? 36.315 4.143 8.344 1.00 9.31 93 LEU A O 1
ATOM 687 N N . GLY A 1 94 ? 38.394 3.908 9.123 1.00 8.23 94 GLY A N 1
ATOM 688 C CA . GLY A 1 94 ? 39.019 4.019 7.823 1.00 9.42 94 GLY A CA 1
ATOM 689 C C . GLY A 1 94 ? 38.503 2.992 6.820 1.00 9.93 94 GLY A C 1
ATOM 690 O O . GLY A 1 94 ? 38.596 3.223 5.599 1.00 10.60 94 GLY A O 1
ATOM 691 N N . GLU A 1 95 ? 37.974 1.838 7.273 1.00 9.11 95 GLU A N 1
ATOM 692 C CA . GLU A 1 95 ? 37.411 0.813 6.377 1.00 9.83 95 GLU A CA 1
ATOM 693 C C . GLU A 1 95 ? 36.222 1.415 5.605 1.00 9.96 95 GLU A C 1
ATOM 694 O O . GLU A 1 95 ? 36.056 1.139 4.409 1.00 9.35 95 GLU A O 1
ATOM 700 N N . TYR A 1 96 ? 35.415 2.279 6.268 1.00 9.87 96 TYR A N 1
ATOM 701 C CA . TYR A 1 96 ? 34.323 2.975 5.598 1.00 10.05 96 TYR A CA 1
ATOM 702 C C . TYR A 1 96 ? 34.859 3.939 4.537 1.00 10.28 96 TYR A C 1
ATOM 703 O O . TYR A 1 96 ? 34.288 4.018 3.440 1.00 10.49 96 TYR A O 1
ATOM 712 N N . SER A 1 97 ? 35.963 4.652 4.797 1.00 9.12 97 SER A N 1
ATOM 713 C CA . SER A 1 97 ? 36.545 5.569 3.807 1.00 9.77 97 SER A CA 1
ATOM 714 C C . SER A 1 97 ? 37.022 4.770 2.593 1.00 10.72 97 SER A C 1
ATOM 715 O O . SER A 1 97 ? 36.751 5.164 1.451 1.00 11.14 97 SER A O 1
ATOM 718 N N . ALA A 1 98 ? 37.636 3.607 2.811 1.00 9.69 98 ALA A N 1
ATOM 719 C CA . ALA A 1 98 ? 38.056 2.735 1.730 1.00 10.03 98 ALA A CA 1
ATOM 720 C C . ALA A 1 98 ? 36.846 2.274 0.928 1.00 10.96 98 ALA A C 1
ATOM 721 O O . ALA A 1 98 ? 36.901 2.324 -0.310 1.00 12.19 98 ALA A O 1
ATOM 723 N N . LEU A 1 99 ? 35.740 1.841 1.561 1.00 9.99 99 LEU A N 1
ATOM 724 C CA . LEU A 1 99 ? 34.563 1.384 0.832 1.00 11.03 99 LEU A CA 1
ATOM 725 C C . LEU A 1 99 ? 33.926 2.507 0.015 1.00 11.74 99 LEU A C 1
ATOM 726 O O . LEU A 1 99 ? 33.393 2.244 -1.076 1.00 13.30 99 LEU A O 1
ATOM 731 N N . VAL A 1 100 ? 33.936 3.767 0.441 1.00 9.93 100 VAL A N 1
ATOM 732 C CA . VAL A 1 100 ? 33.443 4.849 -0.389 1.00 10.74 100 VAL A CA 1
ATOM 733 C C . VAL A 1 100 ? 34.358 5.029 -1.608 1.00 11.19 100 VAL A C 1
ATOM 734 O O . VAL A 1 100 ? 33.861 5.082 -2.748 1.00 12.04 100 VAL A O 1
ATOM 738 N N . CYS A 1 101 ? 35.673 5.133 -1.407 1.00 10.75 101 CYS A N 1
ATOM 739 C CA . CYS A 1 101 ? 36.630 5.347 -2.492 1.00 11.61 101 CYS A CA 1
ATOM 740 C C . CYS A 1 101 ? 36.632 4.202 -3.508 1.00 13.24 101 CYS A C 1
ATOM 741 O O . CYS A 1 101 ? 36.877 4.428 -4.706 1.00 14.31 101 CYS A O 1
ATOM 744 N N . ALA A 1 102 ? 36.358 2.968 -3.066 1.00 12.20 102 ALA A N 1
ATOM 745 C CA . ALA A 1 102 ? 36.249 1.833 -3.966 1.00 12.92 102 ALA A CA 1
ATOM 746 C C . ALA A 1 102 ? 34.893 1.755 -4.639 1.00 12.39 102 ALA A C 1
ATOM 747 O O . ALA A 1 102 ? 34.630 0.793 -5.352 1.00 14.97 102 ALA A O 1
ATOM 749 N N . GLY A 1 103 ? 33.977 2.685 -4.429 1.00 12.90 103 GLY A N 1
ATOM 750 C CA . GLY A 1 103 ? 32.682 2.679 -5.092 1.00 13.73 103 GLY A CA 1
ATOM 751 C C . GLY A 1 103 ? 31.637 1.782 -4.448 1.00 14.40 103 GLY A C 1
ATOM 752 O O . GLY A 1 103 ? 30.576 1.610 -5.029 1.00 16.29 103 GLY A O 1
ATOM 753 N N . VAL A 1 104 ? 31.808 1.218 -3.260 1.00 12.71 104 VAL A N 1
ATOM 754 C CA . VAL A 1 104 ? 30.817 0.340 -2.655 1.00 12.58 104 VAL A CA 1
ATOM 755 C C . VAL A 1 104 ? 29.643 1.115 -2.041 1.00 14.08 104 VAL A C 1
ATOM 756 O O . VAL A 1 104 ? 28.479 0.713 -2.171 1.00 15.16 104 VAL A O 1
ATOM 760 N N . ILE A 1 105 ? 29.907 2.204 -1.309 1.00 14.32 105 ILE A N 1
ATOM 761 C CA . ILE A 1 105 ? 28.857 2.956 -0.614 1.00 16.07 105 ILE A CA 1
ATOM 762 C C . ILE A 1 105 ? 28.918 4.377 -1.168 1.00 15.23 105 ILE A C 1
ATOM 763 O O . ILE A 1 105 ? 30.012 4.947 -1.324 1.00 14.57 105 ILE A O 1
ATOM 768 N N . ASP A 1 106 ? 27.766 4.966 -1.434 1.00 14.41 106 ASP A N 1
ATOM 769 C CA . ASP A 1 106 ? 27.668 6.343 -1.850 1.00 15.77 106 ASP A CA 1
ATOM 770 C C . ASP A 1 106 ? 28.216 7.244 -0.731 1.00 14.86 106 ASP A C 1
ATOM 771 O O . ASP A 1 106 ? 27.930 6.990 0.437 1.00 13.10 106 ASP A O 1
ATOM 776 N N . PHE A 1 107 ? 28.931 8.313 -1.069 1.00 14.51 107 PHE A N 1
ATOM 777 C CA . PHE A 1 107 ? 29.515 9.215 -0.083 1.00 13.34 107 PHE A CA 1
ATOM 778 C C . PHE A 1 107 ? 28.482 9.793 0.880 1.00 12.96 107 PHE A C 1
ATOM 779 O O . PHE A 1 107 ? 28.678 9.696 2.102 1.00 13.16 107 PHE A O 1
ATOM 787 N N . ALA A 1 108 ? 27.353 10.353 0.443 1.00 12.95 108 ALA A N 1
ATOM 788 C CA . ALA A 1 108 ? 26.392 10.935 1.385 1.00 14.01 108 ALA A CA 1
ATOM 789 C C . ALA A 1 108 ? 25.762 9.920 2.326 1.00 14.09 108 ALA A C 1
ATOM 790 O O . ALA A 1 108 ? 25.549 10.192 3.519 1.00 14.08 108 ALA A O 1
ATOM 792 N N . ASP A 1 109 ? 25.528 8.705 1.813 1.00 13.83 109 ASP A N 1
ATOM 793 C CA . ASP A 1 109 ? 25.041 7.619 2.640 1.00 14.44 109 ASP A CA 1
ATOM 794 C C . ASP A 1 109 ? 26.054 7.247 3.713 1.00 13.75 109 ASP A C 1
ATOM 795 O O . ASP A 1 109 ? 25.668 7.054 4.868 1.00 13.88 109 ASP A O 1
ATOM 800 N N . ALA A 1 110 ? 27.329 7.160 3.338 1.00 12.37 110 ALA A N 1
ATOM 801 C CA . ALA A 1 110 ? 28.383 6.814 4.286 1.00 12.25 110 ALA A CA 1
ATOM 802 C C . ALA A 1 110 ? 28.558 7.888 5.378 1.00 12.43 110 ALA A C 1
ATOM 803 O O . ALA A 1 110 ? 28.796 7.523 6.549 1.00 11.76 110 ALA A O 1
ATOM 805 N N . VAL A 1 111 ? 28.449 9.188 5.039 1.00 11.91 111 VAL A N 1
ATOM 806 C CA . VAL A 1 111 ? 28.562 10.260 6.018 1.00 12.78 111 VAL A CA 1
ATOM 807 C C . VAL A 1 111 ? 27.478 10.098 7.086 1.00 12.41 111 VAL A C 1
ATOM 808 O O . VAL A 1 111 ? 27.781 10.142 8.287 1.00 12.40 111 VAL A O 1
ATOM 812 N N . ARG A 1 112 ? 26.219 9.881 6.683 1.00 12.95 112 ARG A N 1
ATOM 813 C CA . ARG A 1 112 ? 25.128 9.638 7.622 1.00 14.11 112 ARG A CA 1
ATOM 814 C C . ARG A 1 112 ? 25.309 8.352 8.415 1.00 13.07 112 ARG A C 1
ATOM 815 O O . ARG A 1 112 ? 25.051 8.301 9.622 1.00 13.07 112 ARG A O 1
ATOM 823 N N . LEU A 1 113 ? 25.785 7.298 7.767 1.00 11.96 113 LEU A N 1
ATOM 824 C CA . LEU A 1 113 ? 25.997 6.033 8.433 1.00 12.06 113 LEU A CA 1
ATOM 825 C C . LEU A 1 113 ? 27.059 6.113 9.537 1.00 11.48 113 LEU A C 1
ATOM 826 O O . LEU A 1 113 ? 26.867 5.547 10.620 1.00 11.50 113 LEU A O 1
ATOM 831 N N . VAL A 1 114 ? 28.200 6.778 9.315 1.00 10.68 114 VAL A N 1
ATOM 832 C CA . VAL A 1 114 ? 29.219 6.799 10.360 1.00 10.00 114 VAL A CA 1
ATOM 833 C C . VAL A 1 114 ? 28.869 7.766 11.495 1.00 10.13 114 VAL A C 1
ATOM 834 O O . VAL A 1 114 ? 29.344 7.591 12.612 1.00 10.04 114 VAL A O 1
ATOM 838 N N . GLU A 1 115 ? 28.009 8.770 11.285 1.00 9.81 115 GLU A N 1
ATOM 839 C CA . GLU A 1 115 ? 27.459 9.554 12.389 1.00 10.59 115 GLU A CA 1
ATOM 840 C C . GLU A 1 115 ? 26.642 8.610 13.282 1.00 11.25 115 GLU A C 1
ATOM 841 O O . GLU A 1 115 ? 26.786 8.610 14.512 1.00 11.13 115 GLU A O 1
ATOM 847 N N . MET A 1 116 ? 25.808 7.773 12.660 1.00 10.79 116 MET A N 1
ATOM 848 C CA . MET A 1 116 ? 25.030 6.797 13.389 1.00 12.52 116 MET A CA 1
ATOM 849 C C . MET A 1 116 ? 25.928 5.769 14.074 1.00 12.03 116 MET A C 1
ATOM 850 O O . MET A 1 116 ? 25.669 5.422 15.234 1.00 12.08 116 MET A O 1
ATOM 855 N N . ARG A 1 117 ? 27.001 5.292 13.433 1.00 10.52 117 ARG A N 1
ATOM 856 C CA . ARG A 1 117 ? 27.907 4.347 14.082 1.00 11.15 117 ARG A CA 1
ATOM 857 C C . ARG A 1 117 ? 28.487 4.987 15.355 1.00 11.35 117 ARG A C 1
ATOM 858 O O . ARG A 1 117 ? 28.495 4.322 16.400 1.00 12.37 117 ARG A O 1
ATOM 866 N N . GLY A 1 118 ? 28.895 6.265 15.337 1.00 10.95 118 GLY A N 1
ATOM 867 C CA . GLY A 1 118 ? 29.394 6.943 16.515 1.00 10.79 118 GLY A CA 1
ATOM 868 C C . GLY A 1 118 ? 28.329 7.022 17.616 1.00 12.34 118 GLY A C 1
ATOM 869 O O . GLY A 1 118 ? 28.633 6.783 18.799 1.00 12.59 118 GLY A O 1
ATOM 870 N N . LYS A 1 119 ? 27.075 7.338 17.268 1.00 11.53 119 LYS A N 1
ATOM 871 C CA . LYS A 1 119 ? 26.001 7.393 18.261 1.00 14.41 119 LYS A CA 1
ATOM 872 C C . LYS A 1 119 ? 25.755 6.037 18.896 1.00 13.64 119 LYS A C 1
ATOM 873 O O . LYS A 1 119 ? 25.657 5.953 20.130 1.00 13.64 119 LYS A O 1
ATOM 879 N N . PHE A 1 120 ? 25.735 4.959 18.105 1.00 12.12 120 PHE A N 1
ATOM 880 C CA . PHE A 1 120 ? 25.476 3.637 18.671 1.00 12.54 120 PHE A CA 1
ATOM 881 C C . PHE A 1 120 ? 26.625 3.205 19.571 1.00 12.90 120 PHE A C 1
ATOM 882 O O . PHE A 1 120 ? 26.407 2.600 20.630 1.00 13.52 120 PHE A O 1
ATOM 890 N N . MET A 1 121 ? 27.854 3.552 19.195 1.00 12.51 121 MET A N 1
ATOM 891 C CA . MET A 1 121 ? 29.030 3.241 19.992 1.00 14.20 121 MET A CA 1
ATOM 892 C C . MET A 1 121 ? 29.049 3.953 21.342 1.00 16.48 121 MET A C 1
ATOM 893 O O . MET A 1 121 ? 29.387 3.364 22.388 1.00 15.77 121 MET A O 1
ATOM 898 N N . GLN A 1 122 ? 28.639 5.221 21.293 1.00 17.45 122 GLN A N 1
ATOM 899 C CA . GLN A 1 122 ? 28.630 6.069 22.461 1.00 21.46 122 GLN A CA 1
ATOM 900 C C . GLN A 1 122 ? 27.641 5.524 23.467 1.00 21.80 122 GLN A C 1
ATOM 901 O O . GLN A 1 122 ? 27.939 5.481 24.670 1.00 23.06 122 GLN A O 1
ATOM 907 N N . GLU A 1 123 ? 26.492 5.061 22.986 1.00 21.78 123 GLU A N 1
ATOM 908 C CA . GLU A 1 123 ? 25.497 4.560 23.909 1.00 24.85 123 GLU A CA 1
ATOM 909 C C . GLU A 1 123 ? 25.559 3.070 24.251 1.00 24.72 123 GLU A C 1
ATOM 910 O O . GLU A 1 123 ? 24.772 2.608 25.079 1.00 25.16 123 GLU A O 1
ATOM 916 N N . ALA A 1 124 ? 26.481 2.281 23.686 1.00 24.55 124 ALA A N 1
ATOM 917 C CA . ALA A 1 124 ? 26.570 0.855 23.974 1.00 24.58 124 ALA A CA 1
ATOM 918 C C . ALA A 1 124 ? 26.785 0.515 25.451 1.00 25.05 124 ALA A C 1
ATOM 919 O O . ALA A 1 124 ? 26.178 -0.412 25.990 1.00 26.68 124 ALA A O 1
ATOM 921 N N . VAL A 1 125 ? 27.610 1.279 26.146 1.00 24.19 125 VAL A N 1
ATOM 922 C CA . VAL A 1 125 ? 28.002 0.971 27.496 1.00 25.54 125 VAL A CA 1
ATOM 923 C C . VAL A 1 125 ? 27.902 2.284 28.298 1.00 25.58 125 VAL A C 1
ATOM 924 O O . VAL A 1 125 ? 28.217 3.369 27.780 1.00 24.32 125 VAL A O 1
ATOM 928 N N . PRO A 1 126 ? 27.454 2.232 29.568 1.00 26.77 126 PRO A N 1
ATOM 929 C CA . PRO A 1 126 ? 27.435 3.355 30.484 1.00 27.37 126 PRO A CA 1
ATOM 930 C C . PRO A 1 126 ? 28.817 3.935 30.647 1.00 27.30 126 PRO A C 1
ATOM 931 O O . PRO A 1 126 ? 29.836 3.233 30.734 1.00 26.62 126 PRO A O 1
ATOM 935 N N . GLU A 1 127 ? 28.812 5.247 30.743 1.00 27.00 127 GLU A N 1
ATOM 936 C CA . GLU A 1 127 ? 30.018 5.988 30.982 1.00 27.71 127 GLU A CA 1
ATOM 937 C C . GLU A 1 127 ? 30.685 5.508 32.272 1.00 26.30 127 GLU A C 1
ATOM 938 O O . GLU A 1 127 ? 30.017 5.206 33.263 1.00 24.97 127 GLU A O 1
ATOM 944 N N . GLY A 1 128 ? 31.986 5.261 32.164 1.00 25.91 128 GLY A N 1
ATOM 945 C CA . GLY A 1 128 ? 32.806 4.795 33.271 1.00 25.56 128 GLY A CA 1
ATOM 946 C C . GLY A 1 128 ? 32.831 3.274 33.395 1.00 25.62 128 GLY A C 1
ATOM 947 O O . GLY A 1 128 ? 33.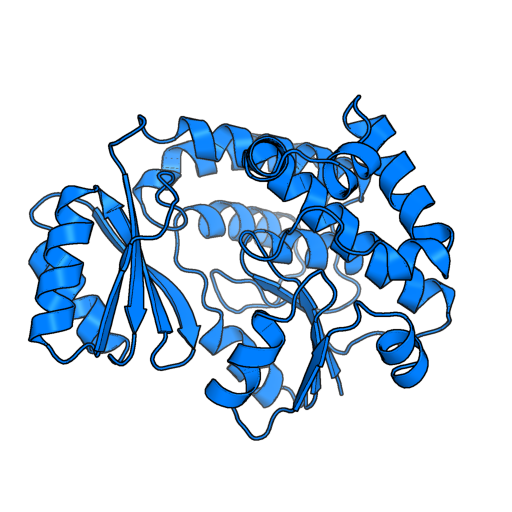485 2.735 34.288 1.00 26.36 128 GLY A O 1
ATOM 948 N N . THR A 1 129 ? 32.126 2.525 32.543 1.00 24.44 129 THR A N 1
ATOM 949 C CA . THR A 1 129 ? 32.116 1.068 32.562 1.00 24.12 129 THR A CA 1
ATOM 950 C C . THR A 1 129 ? 33.324 0.484 31.823 1.00 23.32 129 THR A C 1
ATOM 951 O O . THR A 1 129 ? 33.884 -0.519 32.282 1.00 22.22 129 THR A O 1
ATOM 955 N N . GLY A 1 130 ? 33.718 1.079 30.695 1.00 21.84 130 GLY A N 1
ATOM 956 C CA . GLY A 1 130 ? 34.711 0.495 29.822 1.00 20.64 130 GLY A CA 1
ATOM 957 C C . GLY A 1 130 ? 35.986 1.287 29.840 1.00 21.95 130 GLY A C 1
ATOM 958 O O . GLY A 1 130 ? 36.033 2.360 30.466 1.00 23.52 130 GLY A O 1
ATOM 959 N N . ALA A 1 131 ? 37.018 0.779 29.164 1.00 20.10 131 ALA A N 1
ATOM 960 C CA . ALA A 1 131 ? 38.288 1.469 29.062 1.00 19.94 131 ALA A CA 1
ATOM 961 C C . ALA A 1 131 ? 39.097 0.853 27.922 1.00 19.96 131 ALA A C 1
ATOM 962 O O . ALA A 1 131 ? 38.729 -0.229 27.435 1.00 20.00 131 ALA A O 1
ATOM 964 N N . MET A 1 132 ? 40.174 1.497 27.494 1.00 18.92 132 MET A N 1
ATOM 965 C CA . MET A 1 132 ? 41.087 1.028 26.461 1.00 19.48 132 MET A CA 1
ATOM 966 C C . MET A 1 132 ? 42.483 1.399 26.929 1.00 19.74 132 MET A C 1
ATOM 967 O O . MET A 1 132 ? 42.651 2.417 27.615 1.00 20.47 132 MET A O 1
ATOM 972 N N . ALA A 1 133 ? 43.519 0.628 26.589 1.00 18.25 133 ALA A N 1
ATOM 973 C CA . ALA A 1 133 ? 44.896 0.891 26.959 1.00 17.43 133 ALA A CA 1
ATOM 974 C C . ALA A 1 133 ? 45.807 0.310 25.902 1.00 17.17 133 ALA A C 1
ATOM 975 O O . ALA A 1 133 ? 45.506 -0.724 25.291 1.00 16.42 133 ALA A O 1
ATOM 977 N N . ALA A 1 134 ? 46.914 0.976 25.629 1.00 17.08 134 ALA A N 1
ATOM 978 C CA . ALA A 1 134 ? 47.906 0.478 24.703 1.00 18.47 134 ALA A CA 1
ATOM 979 C C . ALA A 1 134 ? 48.984 -0.268 25.497 1.00 19.71 134 ALA A C 1
ATOM 980 O O . ALA A 1 134 ? 49.447 0.188 26.553 1.00 20.45 134 ALA A O 1
ATOM 982 N N . ILE A 1 135 ? 49.391 -1.417 24.980 1.00 19.05 135 ILE A N 1
ATOM 983 C CA . ILE A 1 135 ? 50.377 -2.274 25.608 1.00 19.69 135 ILE A CA 1
ATOM 984 C C . ILE A 1 135 ? 51.546 -2.233 24.652 1.00 21.37 135 ILE A C 1
ATOM 985 O O . ILE A 1 135 ? 51.412 -2.642 23.484 1.00 20.55 135 ILE A O 1
ATOM 990 N N . ILE A 1 136 ? 52.693 -1.745 25.128 1.00 23.68 136 ILE A N 1
ATOM 991 C CA . ILE A 1 136 ? 53.863 -1.623 24.271 1.00 25.72 136 ILE A CA 1
ATOM 992 C C . ILE A 1 136 ? 54.961 -2.605 24.655 1.00 26.26 136 ILE A C 1
ATOM 993 O O . ILE A 1 136 ? 55.187 -2.874 25.836 1.00 26.50 136 ILE A O 1
ATOM 998 N N . GLY A 1 137 ? 55.609 -3.155 23.634 1.00 27.07 137 GLY A N 1
ATOM 999 C CA . GLY A 1 137 ? 56.743 -4.066 23.763 1.00 28.64 137 GLY A CA 1
ATOM 1000 C C . GLY A 1 137 ? 56.458 -5.500 24.210 1.00 29.50 137 GLY A C 1
ATOM 1001 O O . GLY A 1 137 ? 57.375 -6.127 24.750 1.00 30.15 137 GLY A O 1
ATOM 1002 N N . LEU A 1 138 ? 55.270 -6.090 24.006 1.00 28.30 138 LEU A N 1
ATOM 1003 C CA . LEU A 1 138 ? 55.000 -7.466 24.407 1.00 27.76 138 LEU A CA 1
ATOM 1004 C C . LEU A 1 138 ? 54.420 -8.170 23.189 1.00 27.79 138 LEU A C 1
ATOM 1005 O O . LEU A 1 138 ? 53.670 -7.574 22.402 1.00 28.59 138 LEU A O 1
ATOM 1010 N N . ASP A 1 139 ? 54.756 -9.432 22.953 1.00 27.03 139 ASP A N 1
ATOM 1011 C CA . ASP A 1 139 ? 54.212 -10.148 21.804 1.00 26.51 139 ASP A CA 1
ATOM 1012 C C . ASP A 1 139 ? 52.720 -10.408 22.009 1.00 25.04 139 ASP A C 1
ATOM 1013 O O . ASP A 1 139 ? 52.230 -10.494 23.139 1.00 24.51 139 ASP A O 1
ATOM 1018 N N . ASP A 1 140 ? 52.029 -10.647 20.903 1.00 24.94 140 ASP A N 1
ATOM 1019 C CA . ASP A 1 140 ? 50.596 -10.896 20.915 1.00 24.54 140 ASP A CA 1
ATOM 1020 C C . ASP A 1 140 ? 50.155 -12.048 21.798 1.00 24.77 140 ASP A C 1
ATOM 1021 O O . ASP A 1 140 ? 49.221 -11.890 22.595 1.00 25.03 140 ASP A O 1
ATOM 1026 N N . ALA A 1 141 ? 50.843 -13.191 21.735 1.00 24.03 141 ALA A N 1
ATOM 1027 C CA . ALA A 1 141 ? 50.446 -14.349 22.518 1.00 23.60 141 ALA A CA 1
ATOM 1028 C C . ALA A 1 141 ? 50.468 -14.064 24.008 1.00 22.91 141 ALA A C 1
ATOM 1029 O O . ALA A 1 141 ? 49.522 -14.402 24.718 1.00 23.20 141 ALA A O 1
ATOM 1031 N N . SER A 1 142 ? 51.485 -13.373 24.489 1.00 21.99 142 SER A N 1
ATOM 1032 C CA . SER A 1 142 ? 51.550 -13.063 25.898 1.00 22.89 142 SER A CA 1
ATOM 1033 C C . SER A 1 142 ? 50.478 -12.078 26.315 1.00 21.43 142 SER A C 1
ATOM 1034 O O . SER A 1 142 ? 49.985 -12.169 27.451 1.00 21.32 142 SER A O 1
ATOM 1037 N N . ILE A 1 143 ? 50.125 -11.127 25.428 1.00 19.08 143 ILE A N 1
ATOM 1038 C CA . ILE A 1 143 ? 49.065 -10.171 25.729 1.00 17.36 143 ILE A CA 1
ATOM 1039 C C . ILE A 1 143 ? 47.755 -10.931 25.840 1.00 16.44 143 ILE A C 1
ATOM 1040 O O . ILE A 1 143 ? 47.011 -10.735 26.809 1.00 16.08 143 ILE A O 1
ATOM 1045 N N . ALA A 1 144 ? 47.474 -11.860 24.921 1.00 17.10 144 ALA A N 1
ATOM 1046 C CA . ALA A 1 144 ? 46.232 -12.609 24.993 1.00 17.27 144 ALA A CA 1
ATOM 1047 C C . ALA A 1 144 ? 46.144 -13.441 26.269 1.00 17.78 144 ALA A C 1
ATOM 1048 O O . ALA A 1 144 ? 45.066 -13.535 26.867 1.00 17.74 144 ALA A O 1
ATOM 1050 N N . LYS A 1 145 ? 47.275 -13.982 26.756 1.00 18.73 145 LYS A N 1
ATOM 1051 C CA . LYS A 1 145 ? 47.338 -14.751 27.999 1.00 20.54 145 LYS A CA 1
ATOM 1052 C C . LYS A 1 145 ? 47.083 -13.886 29.232 1.00 18.14 145 LYS A C 1
ATOM 1053 O O . LYS A 1 145 ? 46.297 -14.266 30.108 1.00 18.09 145 LYS A O 1
ATOM 1059 N N . AL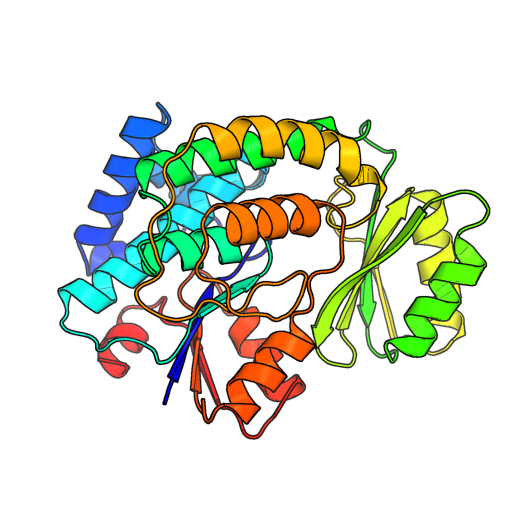A A 1 146 ? 47.690 -12.683 29.252 1.00 17.06 146 ALA A N 1
ATOM 1060 C CA . ALA A 1 146 ? 47.539 -11.720 30.333 1.00 15.70 146 ALA A CA 1
ATOM 1061 C C . ALA A 1 146 ? 46.089 -11.286 30.395 1.00 15.71 146 ALA A C 1
ATOM 1062 O O . ALA A 1 146 ? 45.506 -11.207 31.476 1.00 16.23 146 ALA A O 1
ATOM 1064 N N . CYS A 1 147 ? 45.447 -11.051 29.247 1.00 14.86 147 CYS A N 1
ATOM 1065 C CA . CYS A 1 147 ? 44.029 -10.722 29.233 1.00 15.77 147 CYS A CA 1
ATOM 1066 C C . CYS A 1 147 ? 43.155 -11.873 29.746 1.00 14.95 147 CYS A C 1
ATOM 1067 O O . CYS A 1 147 ? 42.225 -11.670 30.527 1.00 14.91 147 CYS A O 1
ATOM 1070 N N . GLU A 1 148 ? 43.451 -13.099 29.339 1.00 15.75 148 GLU A N 1
ATOM 1071 C CA . GLU A 1 148 ? 42.691 -14.254 29.788 1.00 17.72 148 GLU A CA 1
ATOM 1072 C C . GLU A 1 148 ? 42.759 -14.428 31.312 1.00 17.88 148 GLU A C 1
ATOM 1073 O O . GLU A 1 148 ? 41.749 -14.662 31.965 1.00 16.84 148 GLU A O 1
ATOM 1079 N N . GLU A 1 149 ? 43.940 -14.276 31.911 1.00 18.37 149 GLU A N 1
ATOM 1080 C CA . GLU A 1 149 ? 44.061 -14.378 33.359 1.00 19.33 149 GLU A CA 1
ATOM 1081 C C . GLU A 1 149 ? 43.390 -13.247 34.112 1.00 18.77 149 GLU A C 1
ATOM 1082 O O . GLU A 1 149 ? 42.940 -13.403 35.253 1.00 19.62 149 GLU A O 1
ATOM 1088 N N . ALA A 1 150 ? 43.377 -12.057 33.500 1.00 16.82 150 ALA A N 1
ATOM 1089 C CA . ALA A 1 150 ? 42.826 -10.884 34.142 1.00 16.13 150 ALA A CA 1
ATOM 1090 C C . ALA A 1 150 ? 41.327 -10.743 33.991 1.00 17.26 150 ALA A C 1
ATOM 1091 O O . ALA A 1 150 ? 40.724 -9.945 34.716 1.00 17.66 150 ALA A O 1
ATOM 1093 N N . ALA A 1 151 ? 40.675 -11.499 33.089 1.00 17.23 151 ALA A N 1
ATOM 1094 C CA . ALA A 1 151 ? 39.282 -11.258 32.786 1.00 16.98 151 ALA A CA 1
ATOM 1095 C C . ALA A 1 151 ? 38.375 -11.377 34.005 1.00 18.48 151 ALA A C 1
ATOM 1096 O O . ALA A 1 151 ? 37.535 -10.499 34.230 1.00 17.78 151 ALA A O 1
ATOM 1098 N N . GLU A 1 152 ? 38.538 -12.437 34.809 1.00 18.64 152 GLU A N 1
ATOM 1099 C CA . GLU A 1 152 ? 37.795 -12.643 36.048 1.00 20.51 152 GLU A CA 1
ATOM 1100 C C . GLU A 1 152 ? 36.300 -12.349 36.014 1.00 20.01 152 GLU A C 1
ATOM 1101 O O . GLU A 1 152 ? 35.771 -11.561 36.818 1.00 21.14 152 GLU A O 1
ATOM 1107 N N . GLY A 1 153 ? 35.619 -12.940 35.037 1.00 18.57 153 GLY A N 1
ATOM 1108 C CA . GLY A 1 153 ? 34.183 -12.778 34.942 1.00 18.42 153 GLY A CA 1
ATOM 1109 C C . GLY A 1 153 ? 33.800 -11.497 34.218 1.00 17.95 153 GLY A C 1
ATOM 1110 O O . GLY A 1 153 ? 32.629 -11.118 34.218 1.00 19.64 153 GLY A O 1
ATOM 1111 N N . GLN A 1 154 ? 34.750 -10.763 33.645 1.00 16.65 154 GLN A N 1
ATOM 1112 C CA . GLN A 1 154 ? 34.458 -9.579 32.865 1.00 15.54 154 GLN A CA 1
ATOM 1113 C C . GLN A 1 154 ? 34.980 -9.796 31.439 1.00 14.24 154 GLN A C 1
ATOM 1114 O O . GLN A 1 154 ? 35.278 -10.927 31.038 1.00 13.24 154 GLN A O 1
ATOM 1120 N N . VAL A 1 155 ? 35.110 -8.696 30.666 1.00 13.17 155 VAL A N 1
ATOM 1121 C CA . VAL A 1 155 ? 35.572 -8.727 29.279 1.00 13.15 155 VAL A CA 1
ATOM 1122 C C . VAL A 1 155 ? 36.876 -7.939 29.244 1.00 12.86 155 VAL A C 1
ATOM 1123 O O . VAL A 1 155 ? 36.864 -6.816 29.767 1.00 13.64 155 VAL A O 1
ATOM 1127 N N . VAL A 1 156 ? 37.982 -8.475 28.738 1.00 11.67 156 VAL A N 1
ATOM 1128 C CA . VAL A 1 156 ? 39.153 -7.683 28.365 1.00 11.94 156 VAL A CA 1
ATOM 1129 C C . VAL A 1 156 ? 39.856 -8.505 27.283 1.00 11.52 156 VAL A C 1
ATOM 1130 O O . VAL A 1 156 ? 40.145 -9.700 27.423 1.00 11.67 156 VAL A O 1
ATOM 1134 N N . SER A 1 157 ? 40.067 -7.855 26.144 1.00 11.98 157 SER A N 1
ATOM 1135 C CA . SER A 1 157 ? 40.570 -8.506 24.939 1.00 13.33 157 SER A CA 1
ATOM 1136 C C . SER A 1 157 ? 41.564 -7.615 24.211 1.00 12.34 157 SER A C 1
ATOM 1137 O O . SER A 1 157 ? 41.398 -6.393 24.263 1.00 11.80 157 SER A O 1
ATOM 1140 N N . PRO A 1 158 ? 42.570 -8.159 23.499 1.00 12.98 158 PRO A N 1
ATOM 1141 C CA . PRO A 1 158 ? 43.297 -7.389 22.483 1.00 13.48 158 PRO A CA 1
ATOM 1142 C C . PRO A 1 158 ? 42.336 -7.021 21.355 1.00 13.97 158 PRO A C 1
ATOM 1143 O O . PRO A 1 158 ? 41.624 -7.884 20.826 1.00 16.41 158 PRO A O 1
ATOM 1147 N N . VAL A 1 159 ? 42.193 -5.729 21.077 1.00 12.30 159 VAL A N 1
ATOM 1148 C CA . VAL A 1 159 ? 41.222 -5.257 20.094 1.00 12.78 159 VAL A CA 1
ATOM 1149 C C . VAL A 1 159 ? 41.851 -4.600 18.887 1.00 12.87 159 VAL A C 1
ATOM 1150 O O . VAL A 1 159 ? 41.151 -4.450 17.888 1.00 12.82 159 VAL A O 1
ATOM 1154 N N . ASN A 1 160 ? 43.109 -4.139 18.918 1.00 12.08 160 ASN A N 1
ATOM 1155 C CA . ASN A 1 160 ? 43.762 -3.596 17.732 1.00 12.43 160 ASN A CA 1
ATOM 1156 C C . ASN A 1 160 ? 45.154 -4.165 17.717 1.00 13.40 160 ASN A C 1
ATOM 1157 O O . ASN A 1 160 ? 45.914 -3.944 18.668 1.00 13.92 160 ASN A O 1
ATOM 1162 N N . PHE A 1 161 ? 45.475 -4.932 16.686 1.00 13.04 161 PHE A N 1
ATOM 1163 C CA . PHE A 1 161 ? 46.822 -5.439 16.476 1.00 14.16 161 PHE A CA 1
ATOM 1164 C C . PHE A 1 161 ? 47.431 -4.448 15.477 1.00 15.25 161 PHE A C 1
ATOM 1165 O O . PHE A 1 161 ? 47.220 -4.589 14.263 1.00 15.96 161 PHE A O 1
ATOM 1173 N N . ASN A 1 162 ? 48.152 -3.434 15.959 1.00 14.32 162 ASN A N 1
ATOM 1174 C CA . ASN A 1 162 ? 48.656 -2.367 15.110 1.00 15.35 162 ASN A CA 1
ATOM 1175 C C . ASN A 1 162 ? 50.013 -2.637 14.516 1.00 18.02 162 ASN A C 1
ATOM 1176 O O . ASN A 1 162 ? 50.227 -2.345 13.331 1.00 18.21 162 ASN A O 1
ATOM 1181 N N . SER A 1 163 ? 50.943 -3.185 15.307 1.00 18.71 163 SER A N 1
ATOM 1182 C CA . SER A 1 163 ? 52.240 -3.618 14.795 1.00 19.75 163 SER A CA 1
ATOM 1183 C C . SER A 1 163 ? 52.684 -4.701 15.767 1.00 20.52 163 SER A C 1
ATOM 1184 O O . SER A 1 163 ? 52.094 -4.860 16.856 1.00 20.72 163 SER A O 1
ATOM 1187 N N . PRO A 1 164 ? 53.690 -5.516 15.474 1.00 21.73 164 PRO A N 1
ATOM 1188 C CA . PRO A 1 164 ? 54.376 -6.274 16.516 1.00 22.23 164 PRO A CA 1
ATOM 1189 C C . PRO A 1 164 ? 54.822 -5.286 17.621 1.00 21.49 164 PRO A C 1
ATOM 1190 O O . PRO A 1 164 ? 55.364 -4.204 17.366 1.00 23.75 164 PRO A O 1
ATOM 1194 N N . GLY A 1 165 ? 54.517 -5.537 18.873 1.00 20.68 165 GLY A N 1
ATOM 1195 C CA . GLY A 1 165 ? 54.941 -4.644 19.921 1.00 20.56 165 GLY A CA 1
ATOM 1196 C C . GLY A 1 165 ? 54.003 -3.476 20.164 1.00 20.85 165 GLY A C 1
ATOM 1197 O O . GLY A 1 165 ? 54.304 -2.629 21.019 1.00 20.65 165 GLY A O 1
ATOM 1198 N N . GLN A 1 166 ? 52.845 -3.404 19.489 1.00 20.68 166 GLN A N 1
ATOM 1199 C CA . GLN A 1 166 ? 51.877 -2.348 19.747 1.00 20.54 166 GLN A CA 1
ATOM 1200 C C . GLN A 1 166 ? 50.459 -2.917 19.540 1.00 19.57 166 GLN A C 1
ATOM 1201 O O . GLN A 1 166 ? 50.000 -3.174 18.419 1.00 17.29 166 GLN A O 1
ATOM 1207 N N . VAL A 1 167 ? 49.790 -3.166 20.669 1.00 18.08 167 VAL A N 1
ATOM 1208 C CA . VAL A 1 167 ? 48.470 -3.775 20.719 1.00 17.38 167 VAL A CA 1
ATOM 1209 C C . VAL A 1 167 ? 47.598 -2.938 21.649 1.00 16.88 167 VAL A C 1
ATOM 1210 O O . VAL A 1 167 ? 48.048 -2.527 22.730 1.00 18.14 167 VAL A O 1
ATOM 1214 N N . VAL A 1 168 ? 46.364 -2.622 21.276 1.00 14.42 168 VAL A N 1
ATOM 1215 C CA . VAL A 1 168 ? 45.461 -1.899 22.157 1.00 13.33 168 VAL A CA 1
ATOM 1216 C C . VAL A 1 168 ? 44.496 -2.941 22.722 1.00 14.00 168 VAL A C 1
ATOM 1217 O O . VAL A 1 168 ? 44.044 -3.836 21.984 1.00 13.38 168 VAL A O 1
ATOM 1221 N N . ILE A 1 169 ? 44.218 -2.916 24.025 1.00 12.38 169 ILE A N 1
ATOM 1222 C CA . ILE A 1 169 ? 43.265 -3.818 24.647 1.00 13.15 169 ILE A CA 1
ATOM 1223 C C . ILE A 1 169 ? 42.052 -3.013 25.132 1.00 12.20 169 ILE A C 1
ATOM 1224 O O . ILE A 1 169 ? 42.170 -1.806 25.357 1.00 13.68 169 ILE A O 1
ATOM 1229 N N . ALA A 1 170 ? 40.884 -3.598 25.304 1.00 12.22 170 ALA A N 1
ATOM 1230 C CA . ALA A 1 170 ? 39.690 -2.873 25.717 1.00 12.05 170 ALA A CA 1
ATOM 1231 C C . ALA A 1 170 ? 38.782 -3.831 26.453 1.00 11.70 170 ALA A C 1
ATOM 1232 O O . ALA A 1 170 ? 38.910 -5.067 26.305 1.00 11.77 170 ALA A O 1
ATOM 1234 N N . GLY A 1 171 ? 37.873 -3.278 27.236 1.00 11.24 171 GLY A N 1
ATOM 1235 C CA . GLY A 1 171 ? 36.897 -4.105 27.929 1.00 13.08 171 GLY A CA 1
ATOM 1236 C C . GLY A 1 171 ? 36.377 -3.351 29.135 1.00 14.48 171 GLY A C 1
ATOM 1237 O O . GLY A 1 171 ? 36.345 -2.111 29.132 1.00 14.19 171 GLY A O 1
ATOM 1238 N N . HIS A 1 172 ? 35.941 -4.078 30.176 1.00 14.53 172 HIS A N 1
ATOM 1239 C CA . HIS A 1 172 ? 35.494 -3.404 31.406 1.00 15.08 172 HIS A CA 1
ATOM 1240 C C . HIS A 1 172 ? 36.686 -2.687 32.028 1.00 15.36 172 HIS A C 1
ATOM 1241 O O . HIS A 1 172 ? 37.813 -3.184 32.016 1.00 15.53 172 HIS A O 1
ATOM 1248 N N . LYS A 1 173 ? 36.460 -1.532 32.620 1.00 17.70 173 LYS A N 1
ATOM 1249 C CA . LYS A 1 173 ? 37.489 -0.710 33.206 1.00 20.47 173 LYS A CA 1
ATOM 1250 C C . LYS A 1 173 ? 38.442 -1.454 34.151 1.00 19.53 173 LYS A C 1
ATOM 1251 O O . LYS A 1 173 ? 39.661 -1.402 34.030 1.00 18.69 173 LYS A O 1
ATOM 1257 N N . GLU A 1 174 ? 37.885 -2.249 35.063 1.00 20.78 174 GLU A N 1
ATOM 1258 C CA . GLU A 1 174 ? 38.692 -2.946 36.072 1.00 23.09 174 GLU A CA 1
ATOM 1259 C C . GLU A 1 174 ? 39.517 -4.068 35.457 1.00 21.87 174 GLU A C 1
ATOM 1260 O O . GLU A 1 174 ? 40.716 -4.179 35.761 1.00 22.43 174 GLU A O 1
ATOM 1266 N N . ALA A 1 175 ? 38.896 -4.893 34.585 1.00 19.03 175 ALA A N 1
ATOM 1267 C CA . ALA A 1 175 ? 39.630 -5.921 33.873 1.00 16.45 175 ALA A CA 1
ATOM 1268 C C . ALA A 1 175 ? 40.761 -5.337 33.035 1.00 15.34 175 ALA A C 1
ATOM 1269 O O . ALA A 1 175 ? 41.849 -5.910 32.947 1.00 15.28 175 ALA A O 1
ATOM 1271 N N . VAL A 1 176 ? 40.584 -4.141 32.442 1.00 16.45 176 VAL A N 1
ATOM 1272 C CA . VAL A 1 176 ? 41.639 -3.508 31.668 1.00 17.02 176 VAL A CA 1
ATOM 1273 C C . VAL A 1 176 ? 42.788 -3.115 32.605 1.00 18.18 176 VAL A C 1
ATOM 1274 O O . VAL A 1 176 ? 43.958 -3.296 32.260 1.00 17.92 176 VAL A O 1
ATOM 1278 N N . GLU A 1 177 ? 42.493 -2.651 33.813 1.00 19.83 177 GLU A N 1
ATOM 1279 C CA . GLU A 1 177 ? 43.557 -2.273 34.746 1.00 22.82 177 GLU A CA 1
ATOM 1280 C C . GLU A 1 177 ? 44.325 -3.509 35.178 1.00 21.09 177 GLU A C 1
ATOM 1281 O O . GLU A 1 177 ? 45.561 -3.511 35.175 1.00 21.36 177 GLU A O 1
ATOM 1287 N N . ARG A 1 178 ? 43.609 -4.596 35.493 1.00 20.60 178 ARG A N 1
ATOM 1288 C CA . ARG A 1 178 ? 44.246 -5.862 35.838 1.00 19.37 178 ARG A CA 1
ATOM 1289 C C . ARG A 1 178 ? 45.097 -6.389 34.700 1.00 18.99 178 ARG A C 1
ATOM 1290 O O . ARG A 1 178 ? 46.226 -6.850 34.950 1.00 19.77 178 ARG A O 1
ATOM 1298 N N . ALA A 1 179 ? 44.607 -6.337 33.449 1.00 17.38 179 ALA A N 1
ATOM 1299 C CA . ALA A 1 179 ? 45.362 -6.846 32.304 1.00 16.90 179 ALA A CA 1
ATOM 1300 C C . ALA A 1 179 ? 46.624 -6.045 32.033 1.00 16.44 179 ALA A C 1
ATOM 1301 O O . ALA A 1 179 ? 47.673 -6.581 31.709 1.00 16.20 179 ALA A O 1
ATOM 1303 N N . GLY A 1 180 ? 46.545 -4.734 32.228 1.00 18.23 180 GLY A N 1
ATOM 1304 C CA . GLY A 1 180 ? 47.686 -3.852 32.070 1.00 19.61 180 GLY A CA 1
ATOM 1305 C C . GLY A 1 180 ? 48.787 -4.239 33.041 1.00 21.07 180 GLY A C 1
ATOM 1306 O O . GLY A 1 180 ? 49.947 -4.406 32.644 1.00 22.65 180 GLY A O 1
ATOM 1307 N N . ALA A 1 181 ? 48.406 -4.456 34.304 1.00 21.73 181 ALA A N 1
ATOM 1308 C CA . ALA A 1 181 ? 49.335 -4.876 35.338 1.00 21.72 181 ALA A CA 1
ATOM 1309 C C . ALA A 1 181 ? 49.973 -6.210 34.977 1.00 22.93 181 ALA A C 1
ATOM 1310 O O . ALA A 1 181 ? 51.207 -6.339 34.952 1.00 23.54 181 ALA A O 1
ATOM 1312 N N . ALA A 1 182 ? 49.141 -7.202 34.614 1.00 22.38 182 ALA A N 1
ATOM 1313 C CA . ALA A 1 182 ? 49.622 -8.507 34.201 1.00 22.39 182 ALA A CA 1
ATOM 1314 C C . ALA A 1 182 ? 50.570 -8.401 33.000 1.00 23.37 182 ALA A C 1
ATOM 1315 O O . ALA A 1 182 ? 51.628 -9.049 33.017 1.00 23.92 182 ALA A O 1
ATOM 1317 N N . CYS A 1 183 ? 50.298 -7.566 31.978 1.00 22.98 183 CYS A N 1
ATOM 1318 C CA . CYS A 1 183 ? 51.183 -7.373 30.827 1.00 23.29 183 CYS A CA 1
ATOM 1319 C C . CYS A 1 183 ? 52.511 -6.777 31.228 1.00 25.16 183 CYS A C 1
ATOM 1320 O O . CYS A 1 183 ? 53.556 -7.165 30.701 1.00 23.96 183 CYS A O 1
ATOM 1323 N N . LYS A 1 184 ? 52.475 -5.829 32.160 1.00 28.31 184 LYS A N 1
ATOM 1324 C CA . LYS A 1 184 ? 53.678 -5.223 32.681 1.00 32.00 184 LYS A CA 1
ATOM 1325 C C . LYS A 1 184 ? 54.505 -6.311 33.370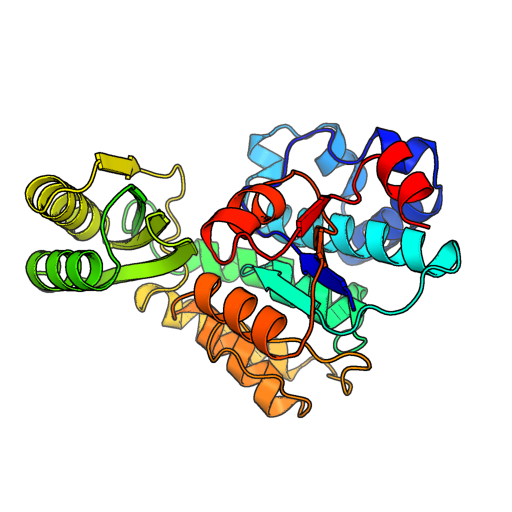 1.00 32.69 184 LYS A C 1
ATOM 1326 O O . LYS A 1 184 ? 55.689 -6.494 33.070 1.00 33.70 184 LYS A O 1
ATOM 1332 N N . ALA A 1 185 ? 53.869 -7.139 34.198 1.00 31.87 185 ALA A N 1
ATOM 1333 C CA . ALA A 1 185 ? 54.546 -8.233 34.865 1.00 31.43 185 ALA A CA 1
ATOM 1334 C C . ALA A 1 185 ? 55.157 -9.226 33.886 1.00 31.18 185 ALA A C 1
ATOM 1335 O O . ALA A 1 185 ? 56.234 -9.767 34.139 1.00 31.62 185 ALA A O 1
ATOM 1337 N N . ALA A 1 186 ? 54.506 -9.463 32.746 1.00 30.14 186 ALA A N 1
ATOM 1338 C CA . ALA A 1 186 ? 55.035 -10.370 31.741 1.00 29.21 186 ALA A CA 1
ATOM 1339 C C . ALA A 1 186 ? 56.121 -9.766 30.841 1.00 29.97 186 ALA A C 1
ATOM 1340 O O . ALA A 1 186 ? 56.608 -10.433 29.922 1.00 29.87 186 ALA A O 1
ATOM 1342 N N . GLY A 1 187 ? 56.548 -8.516 31.046 1.00 30.31 187 GLY A N 1
ATOM 1343 C CA . GLY A 1 187 ? 57.621 -7.947 30.235 1.00 30.92 187 GLY A CA 1
ATOM 1344 C C . GLY A 1 187 ? 57.234 -6.756 29.363 1.00 31.57 187 GLY A C 1
ATOM 1345 O O . GLY A 1 187 ? 58.097 -6.216 28.657 1.00 30.83 187 GLY A O 1
ATOM 1346 N N . ALA A 1 188 ? 55.956 -6.337 29.384 1.00 31.50 188 ALA A N 1
ATOM 1347 C CA . ALA A 1 188 ? 55.539 -5.208 28.580 1.00 32.73 188 ALA A CA 1
ATOM 1348 C C . ALA A 1 188 ? 56.245 -3.969 29.087 1.00 34.84 188 ALA A C 1
ATOM 1349 O O . ALA A 1 188 ? 56.374 -3.715 30.288 1.00 34.71 188 ALA A O 1
ATOM 1351 N N . LYS A 1 189 ? 56.685 -3.192 28.118 1.00 36.97 189 LYS A N 1
ATOM 1352 C CA . LYS A 1 189 ? 57.368 -1.954 28.374 1.00 40.13 189 LYS A CA 1
ATOM 1353 C C . LYS A 1 189 ? 56.452 -0.924 29.010 1.00 40.88 189 LYS A C 1
ATOM 1354 O O . LYS A 1 189 ? 56.903 -0.160 29.864 1.00 42.49 189 LYS A O 1
ATOM 1360 N N . ARG A 1 190 ? 55.155 -0.916 28.696 1.00 41.48 190 ARG A N 1
ATOM 1361 C CA . ARG A 1 190 ? 54.293 0.204 29.054 1.00 40.69 190 ARG A CA 1
ATOM 1362 C C . ARG A 1 190 ? 52.856 -0.236 28.865 1.00 38.66 190 ARG A C 1
ATOM 1363 O O . ARG A 1 190 ? 52.558 -1.012 27.943 1.00 36.74 190 ARG A O 1
ATOM 1371 N N . ALA A 1 191 ? 51.977 0.261 29.712 1.00 36.79 191 ALA A N 1
ATOM 1372 C CA . ALA A 1 191 ? 50.548 0.077 29.549 1.00 36.71 191 ALA A CA 1
ATOM 1373 C C . ALA A 1 191 ? 50.034 1.509 29.633 1.00 37.25 191 ALA A C 1
ATOM 1374 O O . ALA A 1 191 ? 50.069 2.107 30.715 1.00 38.94 191 ALA A O 1
ATOM 1376 N N . LEU A 1 192 ? 49.640 2.151 28.533 1.00 36.63 192 LEU A N 1
ATOM 1377 C CA . LEU A 1 192 ? 49.179 3.540 28.544 1.00 35.60 192 LEU A CA 1
ATOM 1378 C C . LEU A 1 192 ? 47.665 3.524 28.452 1.00 34.89 192 LEU A C 1
ATOM 1379 O O . LEU A 1 192 ? 47.127 3.020 27.465 1.00 33.02 192 LEU A O 1
ATOM 1384 N N . PRO A 1 193 ? 46.904 3.990 29.438 1.00 34.48 193 PRO A N 1
ATOM 1385 C CA . PRO A 1 193 ? 45.484 4.240 29.291 1.00 33.85 193 PRO A CA 1
ATOM 1386 C C . PRO A 1 193 ? 45.223 5.267 28.206 1.00 33.01 193 PRO A C 1
ATOM 1387 O O . PRO A 1 193 ? 45.964 6.242 28.021 1.00 33.21 193 PRO A O 1
ATOM 1391 N N . LEU A 1 194 ? 44.180 4.975 27.444 1.00 31.56 194 LEU A N 1
ATOM 1392 C CA . LEU A 1 194 ? 43.790 5.843 26.371 1.00 31.35 194 LEU A CA 1
ATOM 1393 C C . LEU A 1 194 ? 42.641 6.692 26.849 1.00 31.31 194 LEU A C 1
ATOM 1394 O O . LEU A 1 194 ? 41.813 6.267 27.659 1.00 31.12 194 LEU A O 1
ATOM 1399 N N . PRO A 1 195 ? 42.546 7.931 26.396 1.00 32.26 195 PRO A N 1
ATOM 1400 C CA . PRO A 1 195 ? 41.464 8.824 26.775 1.00 33.06 195 PRO A CA 1
ATOM 1401 C C . PRO A 1 195 ? 40.150 8.452 26.066 1.00 33.97 195 PRO A C 1
ATOM 1402 O O . PRO A 1 195 ? 39.580 9.260 25.324 1.00 36.41 195 PRO A O 1
ATOM 1406 N N . VAL A 1 196 ? 39.626 7.245 26.190 1.00 32.86 196 VAL A N 1
ATOM 1407 C CA . VAL A 1 196 ? 38.398 6.869 25.512 1.00 32.29 196 VAL A CA 1
ATOM 1408 C C . VAL A 1 196 ? 37.657 6.071 26.537 1.00 30.71 196 VAL A C 1
ATOM 1409 O O . VAL A 1 196 ? 38.281 5.296 27.259 1.00 32.00 196 VAL A O 1
ATOM 1413 N N . SER A 1 197 ? 36.364 6.254 26.668 1.00 28.70 197 SER A N 1
ATOM 1414 C CA . SER A 1 197 ? 35.657 5.364 27.545 1.00 26.96 197 SER A CA 1
ATOM 1415 C C . SER A 1 197 ? 34.871 4.340 26.741 1.00 24.23 197 SER A C 1
ATOM 1416 O O . SER A 1 197 ? 34.282 3.433 27.334 1.00 24.35 197 SER A O 1
ATOM 1419 N N . VAL A 1 198 ? 34.763 4.456 25.409 1.00 20.53 198 VAL A N 1
ATOM 1420 C CA . VAL A 1 198 ? 33.997 3.490 24.617 1.00 18.97 198 VAL A CA 1
ATOM 1421 C C . VAL A 1 198 ? 34.925 2.294 24.391 1.00 17.24 198 VAL A C 1
ATOM 1422 O O . VAL A 1 198 ? 35.984 2.481 23.781 1.00 17.33 198 VAL A O 1
ATOM 1426 N N . PRO A 1 199 ? 34.630 1.072 24.858 1.00 15.63 199 PRO A N 1
ATOM 1427 C CA . PRO A 1 199 ? 35.524 -0.072 24.713 1.00 15.08 199 PRO A CA 1
ATOM 1428 C C . PRO A 1 199 ? 35.321 -0.715 23.324 1.00 14.33 199 PRO A C 1
ATOM 1429 O O . PRO A 1 199 ? 34.708 -1.770 23.191 1.00 13.53 199 PRO A O 1
ATOM 1433 N N . SER A 1 200 ? 35.810 -0.062 22.272 1.00 13.73 200 SER A N 1
ATOM 1434 C CA . SER A 1 200 ? 35.578 -0.494 20.909 1.00 14.46 200 SER A CA 1
ATOM 1435 C C . SER A 1 200 ? 36.200 -1.846 20.608 1.00 13.49 200 SER A C 1
ATOM 1436 O O . SER A 1 200 ? 37.253 -2.168 21.162 1.00 13.52 200 SER A O 1
ATOM 1439 N N . HIS A 1 201 ? 35.592 -2.609 19.674 1.00 12.64 201 HIS A N 1
ATOM 1440 C CA . HIS A 1 201 ? 36.137 -3.833 19.100 1.00 11.45 201 HIS A CA 1
ATOM 1441 C C . HIS A 1 201 ? 36.239 -5.013 20.054 1.00 11.67 201 HIS A C 1
ATOM 1442 O O . HIS A 1 201 ? 37.012 -5.947 19.815 1.00 12.50 201 HIS A O 1
ATOM 1449 N N . CYS A 1 202 ? 35.452 -4.990 21.131 1.00 11.97 202 CYS A N 1
ATOM 1450 C CA . CYS A 1 202 ? 35.371 -6.162 21.994 1.00 11.94 202 CYS A CA 1
ATOM 1451 C C . CYS A 1 202 ? 33.896 -6.517 22.155 1.00 12.17 202 CYS A C 1
ATOM 1452 O O . CYS A 1 202 ? 32.995 -5.789 21.695 1.00 10.58 202 CYS A O 1
ATOM 1455 N N . ALA A 1 203 ? 33.627 -7.639 22.833 1.00 11.27 203 ALA A N 1
ATOM 1456 C CA . ALA A 1 203 ? 32.288 -8.203 22.984 1.00 10.80 203 ALA A CA 1
ATOM 1457 C C . ALA A 1 203 ? 31.244 -7.252 23.554 1.00 11.33 203 ALA A C 1
ATOM 1458 O O . ALA A 1 203 ? 30.060 -7.385 23.254 1.00 13.04 203 ALA A O 1
ATOM 1460 N N . LEU A 1 204 ? 31.624 -6.239 24.338 1.00 10.89 204 LEU A N 1
ATOM 1461 C CA . LEU A 1 204 ? 30.675 -5.288 24.899 1.00 12.66 204 LEU A CA 1
ATOM 1462 C C . LEU A 1 204 ? 30.040 -4.412 23.818 1.00 14.10 204 LEU A C 1
ATOM 1463 O O . LEU A 1 204 ? 29.002 -3.805 24.063 1.00 15.06 204 LEU A O 1
ATOM 1468 N N . MET A 1 205 ? 30.586 -4.359 22.588 1.00 12.83 205 MET A N 1
ATOM 1469 C CA . MET A 1 205 ? 30.005 -3.555 21.540 1.00 12.73 205 MET A CA 1
ATOM 1470 C C . MET A 1 205 ? 28.911 -4.276 20.793 1.00 13.55 205 MET A C 1
ATOM 1471 O O . MET A 1 205 ? 28.291 -3.683 19.892 1.00 14.37 205 MET A O 1
ATOM 1476 N N . LYS A 1 206 ? 28.611 -5.538 21.125 1.00 13.38 206 LYS A N 1
ATOM 1477 C CA . LYS A 1 206 ? 27.612 -6.295 20.365 1.00 14.50 206 LYS A CA 1
ATOM 1478 C C . LYS A 1 206 ? 26.244 -5.617 20.244 1.00 15.49 206 LYS A C 1
ATOM 1479 O O . LYS A 1 206 ? 25.688 -5.612 19.134 1.00 14.30 206 LYS A O 1
ATOM 1485 N N . PRO A 1 207 ? 25.657 -4.981 21.274 1.00 15.99 207 PRO A N 1
ATOM 1486 C CA . PRO A 1 207 ? 24.411 -4.266 21.105 1.00 16.04 207 PRO A CA 1
ATOM 1487 C C . PRO A 1 207 ? 24.500 -3.154 20.086 1.00 14.98 207 PRO A C 1
ATOM 1488 O O . PRO A 1 207 ? 23.535 -2.972 19.319 1.00 16.38 207 PRO A O 1
ATOM 1492 N N . ALA A 1 208 ? 25.614 -2.432 20.015 1.00 13.37 208 ALA A N 1
ATOM 1493 C CA . ALA A 1 208 ? 25.751 -1.396 19.002 1.00 13.37 208 ALA A CA 1
ATOM 1494 C C . ALA A 1 208 ? 25.828 -1.995 17.606 1.00 12.91 208 ALA A C 1
ATOM 1495 O O . ALA A 1 208 ? 25.240 -1.452 16.665 1.00 13.24 208 ALA A O 1
ATOM 1497 N N . ALA A 1 209 ? 26.509 -3.137 17.455 1.00 12.23 209 ALA A N 1
ATOM 1498 C CA . ALA A 1 209 ? 26.606 -3.840 16.175 1.00 11.83 209 ALA A CA 1
ATOM 1499 C C . ALA A 1 209 ? 25.228 -4.308 15.672 1.00 13.58 209 ALA A C 1
ATOM 1500 O O . ALA A 1 209 ? 24.900 -4.224 14.479 1.00 13.22 209 ALA A O 1
ATOM 1502 N N . ASP A 1 210 ? 24.368 -4.786 16.582 1.00 14.26 210 ASP A N 1
ATOM 1503 C CA . ASP A 1 210 ? 23.011 -5.163 16.225 1.00 15.56 210 ASP A CA 1
ATOM 1504 C C . ASP A 1 210 ? 22.237 -3.979 15.703 1.00 15.18 210 ASP A C 1
ATOM 1505 O O . ASP A 1 210 ? 21.496 -4.128 14.740 1.00 16.01 210 ASP A O 1
ATOM 1510 N N . LYS A 1 211 ? 22.369 -2.791 16.267 1.00 14.91 211 LYS A N 1
ATOM 1511 C CA . LYS A 1 211 ? 21.670 -1.608 15.749 1.00 15.64 211 LYS A CA 1
ATOM 1512 C C . LYS A 1 211 ? 22.268 -1.178 14.393 1.00 14.69 211 LYS A C 1
ATOM 1513 O O . LYS A 1 211 ? 21.533 -0.784 13.467 1.00 15.17 211 LYS A O 1
ATOM 1519 N N . LEU A 1 212 ? 23.598 -1.248 14.246 1.00 13.09 212 LEU A N 1
ATOM 1520 C CA . LEU A 1 212 ? 24.249 -0.913 12.991 1.00 13.60 212 LEU A CA 1
ATOM 1521 C C . LEU A 1 212 ? 23.797 -1.827 11.852 1.00 13.53 212 LEU A C 1
ATOM 1522 O O . LEU A 1 212 ? 23.603 -1.378 10.708 1.00 14.05 212 LEU A O 1
ATOM 1527 N N . ALA A 1 213 ? 23.623 -3.115 12.117 1.00 12.80 213 ALA A N 1
ATOM 1528 C CA . ALA A 1 213 ? 23.185 -4.068 11.093 1.00 12.96 213 ALA A CA 1
ATOM 1529 C C . ALA A 1 213 ? 21.850 -3.662 10.463 1.00 13.70 213 ALA A C 1
ATOM 1530 O O . ALA A 1 213 ? 21.667 -3.789 9.247 1.00 14.30 213 ALA A O 1
ATOM 1532 N N . VAL A 1 214 ? 20.948 -3.106 11.276 1.00 14.19 214 VAL A N 1
ATOM 1533 C CA . VAL A 1 214 ? 19.646 -2.648 10.810 1.00 16.19 214 VAL A CA 1
ATOM 1534 C C . VAL A 1 214 ? 19.836 -1.470 9.871 1.00 15.81 214 VAL A C 1
ATOM 1535 O O . VAL A 1 214 ? 19.237 -1.397 8.802 1.00 17.63 214 VAL A O 1
ATOM 1539 N N . GLU A 1 215 ? 20.701 -0.543 10.206 1.00 15.27 215 GLU A N 1
ATOM 1540 C CA . GLU A 1 215 ? 20.958 0.566 9.312 1.00 16.68 215 GLU A CA 1
ATOM 1541 C C . GLU A 1 215 ? 21.672 0.182 8.005 1.00 16.85 215 GLU A C 1
ATOM 1542 O O . GLU A 1 215 ? 21.365 0.753 6.946 1.00 16.53 215 GLU A O 1
ATOM 1548 N N . LEU A 1 216 ? 22.630 -0.745 8.050 1.00 15.11 216 LEU A N 1
ATOM 1549 C CA . LEU A 1 216 ? 23.382 -1.150 6.870 1.00 16.03 216 LEU A CA 1
ATOM 1550 C C . LEU A 1 216 ? 22.498 -1.783 5.824 1.00 16.78 216 LEU A C 1
ATOM 1551 O O . LEU A 1 216 ? 22.717 -1.607 4.620 1.00 15.72 216 LEU A O 1
ATOM 1556 N N . ALA A 1 217 ? 21.471 -2.503 6.308 1.00 17.77 217 ALA A N 1
ATOM 1557 C CA . ALA A 1 217 ? 20.536 -3.150 5.416 1.00 18.45 217 ALA A CA 1
ATOM 1558 C C . ALA A 1 217 ? 19.741 -2.137 4.594 1.00 19.78 217 ALA A C 1
ATOM 1559 O O . ALA A 1 217 ? 19.253 -2.458 3.509 1.00 21.57 217 ALA A O 1
ATOM 1561 N N . LYS A 1 218 ? 19.592 -0.892 5.023 1.00 19.09 218 LYS A N 1
ATOM 1562 C CA . LYS A 1 218 ? 18.805 0.063 4.271 1.00 20.83 218 LYS A CA 1
ATOM 1563 C C . LYS A 1 218 ? 19.616 0.710 3.166 1.00 20.47 218 LYS A C 1
ATOM 1564 O O . LYS A 1 218 ? 19.051 1.481 2.402 1.00 21.47 218 LYS A O 1
ATOM 1570 N N . ILE A 1 219 ? 20.920 0.474 3.065 1.00 18.68 219 ILE A N 1
ATOM 1571 C CA . ILE A 1 219 ? 21.776 1.181 2.136 1.00 19.05 219 ILE A CA 1
ATOM 1572 C C . ILE A 1 219 ? 22.133 0.306 0.947 1.00 18.31 219 ILE A C 1
ATOM 1573 O O . ILE A 1 219 ? 22.358 -0.882 1.127 1.00 18.12 219 ILE A O 1
ATOM 1578 N N . THR A 1 220 ? 22.235 0.862 -0.252 1.00 17.43 220 THR A N 1
ATOM 1579 C CA . THR A 1 220 ? 22.649 0.104 -1.419 1.00 18.67 220 THR A CA 1
ATOM 1580 C C . THR A 1 220 ? 24.166 -0.068 -1.392 1.00 17.92 220 THR A C 1
ATOM 1581 O O . THR A 1 220 ? 24.908 0.901 -1.167 1.00 17.64 220 THR A O 1
ATOM 1585 N N . PHE A 1 221 ? 24.606 -1.301 -1.622 1.00 17.05 221 PHE A N 1
ATOM 1586 C CA . PHE A 1 221 ? 26.017 -1.624 -1.716 1.00 17.31 221 PHE A CA 1
ATOM 1587 C C . PHE A 1 221 ? 26.308 -1.995 -3.174 1.00 18.60 221 PHE A C 1
ATOM 1588 O O . PHE A 1 221 ? 25.519 -2.695 -3.834 1.00 19.85 221 PHE A O 1
ATOM 1596 N N . ASN A 1 222 ? 27.410 -1.496 -3.715 1.00 17.83 222 ASN A N 1
ATOM 1597 C CA . ASN A 1 222 ? 27.821 -1.787 -5.074 1.00 19.37 222 ASN A CA 1
ATOM 1598 C C . ASN A 1 222 ? 29.099 -2.593 -5.002 1.00 18.76 222 ASN A C 1
ATOM 1599 O O . ASN A 1 222 ? 29.758 -2.673 -3.963 1.00 16.26 222 ASN A O 1
ATOM 1604 N N . ALA A 1 223 ? 29.472 -3.262 -6.092 1.00 19.12 223 ALA A N 1
ATOM 1605 C CA . ALA A 1 223 ? 30.671 -4.070 -6.109 1.00 18.79 223 ALA A CA 1
ATOM 1606 C C . ALA A 1 223 ? 31.898 -3.161 -6.080 1.00 18.17 223 ALA A C 1
ATOM 1607 O O . ALA A 1 223 ? 31.893 -2.133 -6.772 1.00 18.67 223 ALA A O 1
ATOM 1609 N N . PRO A 1 224 ? 32.955 -3.453 -5.318 1.00 17.33 224 PRO A N 1
ATOM 1610 C CA . PRO A 1 224 ? 34.164 -2.632 -5.294 1.00 17.57 224 PRO A CA 1
ATOM 1611 C C . PRO A 1 224 ? 34.922 -2.626 -6.630 1.00 19.96 224 PRO A C 1
ATOM 1612 O O . PRO A 1 224 ? 35.027 -3.673 -7.303 1.00 20.73 224 PRO A O 1
ATOM 1616 N N . THR A 1 225 ? 35.472 -1.465 -7.016 1.00 19.93 225 THR A N 1
ATOM 1617 C CA . THR A 1 225 ? 36.261 -1.368 -8.239 1.00 20.91 225 THR A CA 1
ATOM 1618 C C . THR A 1 225 ? 37.733 -1.682 -7.995 1.00 21.01 225 THR A C 1
ATOM 1619 O O . THR A 1 225 ? 38.524 -1.847 -8.934 1.00 21.50 225 THR A O 1
ATOM 1623 N N . VAL A 1 226 ? 38.148 -1.715 -6.721 1.00 19.95 226 VAL A N 1
ATOM 1624 C CA . VAL A 1 226 ? 39.520 -2.020 -6.286 1.00 19.69 226 VAL A CA 1
ATOM 1625 C C . VAL A 1 226 ? 39.305 -2.970 -5.099 1.00 16.83 226 VAL A C 1
ATOM 1626 O O . VAL A 1 226 ? 38.342 -2.727 -4.374 1.00 17.36 226 VAL A O 1
ATOM 1630 N N . PRO A 1 227 ? 40.042 -4.051 -4.827 1.00 16.76 227 PRO A N 1
ATOM 1631 C CA . PRO A 1 227 ? 39.878 -4.879 -3.629 1.00 15.60 227 PRO A CA 1
ATOM 1632 C C . PRO A 1 227 ? 40.102 -4.074 -2.350 1.00 14.30 227 PRO A C 1
ATOM 1633 O O . PRO A 1 227 ? 40.993 -3.208 -2.265 1.00 14.29 227 PRO A O 1
ATOM 1637 N N . VAL A 1 228 ? 39.259 -4.360 -1.363 1.00 13.00 228 VAL A N 1
ATOM 1638 C CA . VAL A 1 228 ? 39.374 -3.745 -0.043 1.00 11.62 228 VAL A CA 1
ATOM 1639 C C . VAL A 1 228 ? 39.564 -4.911 0.927 1.00 11.99 228 VAL A C 1
ATOM 1640 O O . VAL A 1 228 ? 38.722 -5.812 1.030 1.00 12.16 228 VAL A O 1
ATOM 1644 N N . VAL A 1 229 ? 40.677 -4.928 1.661 1.00 12.54 229 VAL A N 1
ATOM 1645 C CA . VAL A 1 229 ? 41.019 -5.975 2.632 1.00 12.41 229 VAL A CA 1
ATOM 1646 C C . VAL A 1 229 ? 40.306 -5.591 3.919 1.00 11.61 229 VAL A C 1
ATOM 1647 O O . VAL A 1 229 ? 40.594 -4.509 4.472 1.00 13.04 229 VAL A O 1
ATOM 1651 N N . ASN A 1 230 ? 39.384 -6.398 4.417 1.00 10.23 230 ASN A N 1
ATOM 1652 C CA . ASN A 1 230 ? 38.665 -5.957 5.604 1.00 10.10 230 ASN A CA 1
ATOM 1653 C C . ASN A 1 230 ? 39.398 -6.258 6.905 1.00 9.97 230 ASN A C 1
ATOM 1654 O O . ASN A 1 230 ? 40.242 -7.148 6.979 1.00 10.49 230 ASN A O 1
ATOM 1659 N N . ASN A 1 231 ? 39.029 -5.563 7.971 1.00 9.44 231 ASN A N 1
ATOM 1660 C CA . ASN A 1 231 ? 39.700 -5.651 9.274 1.00 10.11 231 ASN A CA 1
ATOM 1661 C C . ASN A 1 231 ? 39.407 -6.892 10.065 1.00 9.33 231 ASN A C 1
ATOM 1662 O O . ASN A 1 231 ? 40.282 -7.355 10.790 1.00 10.30 231 ASN A O 1
ATOM 1667 N N . VAL A 1 232 ? 38.186 -7.418 9.965 1.00 9.55 232 VAL A N 1
ATOM 1668 C CA . VAL A 1 232 ? 37.807 -8.503 10.853 1.00 9.51 232 VAL A CA 1
ATOM 1669 C C . VAL A 1 232 ? 38.345 -9.846 10.400 1.00 11.24 232 VAL A C 1
ATOM 1670 O O . VAL A 1 232 ? 38.789 -10.653 11.218 1.00 11.46 232 VAL A O 1
ATOM 1674 N N . ASP A 1 233 ? 38.354 -10.079 9.075 1.00 10.77 233 ASP A N 1
ATOM 1675 C CA . ASP A 1 233 ? 38.789 -11.364 8.517 1.00 11.59 233 ASP A CA 1
ATOM 1676 C C . ASP A 1 233 ? 40.031 -11.295 7.666 1.00 11.23 233 ASP A C 1
ATOM 1677 O O . ASP A 1 233 ? 40.584 -12.349 7.335 1.00 12.13 233 ASP A O 1
ATOM 1682 N N . VAL A 1 234 ? 40.528 -10.107 7.327 1.00 10.42 234 VAL A N 1
ATOM 1683 C CA . VAL A 1 234 ? 41.654 -9.925 6.405 1.00 12.33 234 VAL A CA 1
ATOM 1684 C C . VAL A 1 234 ? 41.341 -10.618 5.055 1.00 13.12 234 VAL A C 1
ATOM 1685 O O . VAL A 1 234 ? 42.122 -11.360 4.466 1.00 13.51 234 VAL A O 1
ATOM 1689 N N . LYS A 1 235 ? 40.134 -10.332 4.552 1.00 13.11 235 LYS A N 1
ATOM 1690 C CA . 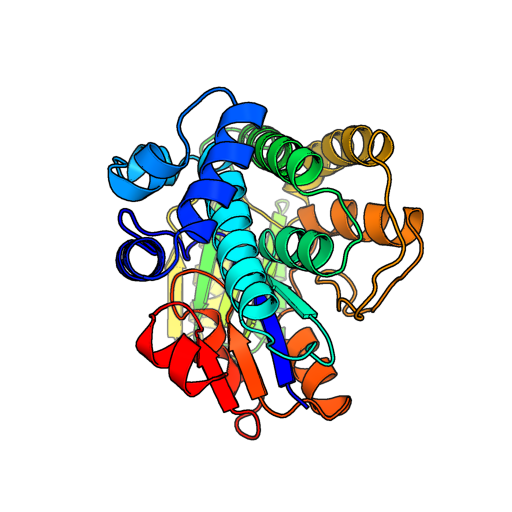LYS A 1 235 ? 39.638 -10.903 3.309 1.00 13.75 235 LYS A CA 1
ATOM 1691 C C . LYS A 1 235 ? 39.147 -9.801 2.394 1.00 13.58 235 LYS A C 1
ATOM 1692 O O . LYS A 1 235 ? 38.716 -8.766 2.914 1.00 12.59 235 LYS A O 1
ATOM 1698 N N . CYS A 1 236 ? 39.226 -9.981 1.061 1.00 12.19 236 CYS A N 1
ATOM 1699 C CA . CYS A 1 236 ? 38.617 -9.059 0.115 1.00 13.51 236 CYS A CA 1
ATOM 1700 C C . CYS A 1 236 ? 37.297 -9.672 -0.297 1.00 13.74 236 CYS A C 1
ATOM 1701 O O . CYS A 1 236 ? 37.285 -10.823 -0.751 1.00 14.05 236 CYS A O 1
ATOM 1704 N N . GLU A 1 237 ? 36.194 -8.968 -0.066 1.00 12.39 237 GLU A N 1
ATOM 1705 C CA . GLU A 1 237 ? 34.848 -9.429 -0.377 1.00 11.91 237 GLU A CA 1
ATOM 1706 C C . GLU A 1 237 ? 34.254 -8.509 -1.435 1.00 12.14 237 GLU A C 1
ATOM 1707 O O . GLU A 1 237 ? 34.595 -7.322 -1.488 1.00 12.37 237 GLU A O 1
ATOM 1713 N N . THR A 1 238 ? 33.358 -9.011 -2.269 1.00 12.09 238 THR A N 1
ATOM 1714 C CA . THR A 1 238 ? 32.673 -8.174 -3.230 1.00 13.10 238 THR A CA 1
ATOM 1715 C C . THR A 1 238 ? 31.182 -8.144 -2.981 1.00 12.62 238 THR A C 1
ATOM 1716 O O . THR A 1 238 ? 30.497 -7.261 -3.481 1.00 13.45 238 THR A O 1
ATOM 1720 N N . ASN A 1 239 ? 30.653 -9.169 -2.325 1.00 13.49 239 ASN A N 1
ATOM 1721 C CA . ASN A 1 239 ? 29.213 -9.323 -2.182 1.00 14.64 239 ASN A CA 1
ATOM 1722 C C . ASN A 1 239 ? 28.618 -8.373 -1.138 1.00 13.71 239 ASN A C 1
ATOM 1723 O O . ASN A 1 239 ? 29.151 -8.330 -0.026 1.00 13.75 239 ASN A O 1
ATOM 1728 N N . GLY A 1 240 ? 27.518 -7.661 -1.408 1.00 13.80 240 GLY A N 1
ATOM 1729 C CA . GLY A 1 240 ? 26.943 -6.669 -0.504 1.00 13.95 240 GLY A CA 1
ATOM 1730 C C . GLY A 1 240 ? 26.663 -7.213 0.880 1.00 14.60 240 GLY A C 1
ATOM 1731 O O . GLY A 1 240 ? 27.032 -6.634 1.905 1.00 14.79 240 GLY A O 1
ATOM 1732 N N . ASP A 1 241 ? 26.060 -8.397 0.962 1.00 14.64 241 ASP A N 1
ATOM 1733 C CA . ASP A 1 241 ? 25.813 -8.970 2.272 1.00 16.27 241 ASP A CA 1
ATOM 1734 C C . ASP A 1 241 ? 27.049 -9.443 3.020 1.00 14.93 241 ASP A C 1
ATOM 1735 O O . ASP A 1 241 ? 27.103 -9.328 4.245 1.00 14.73 241 ASP A O 1
ATOM 1740 N N . ALA A 1 242 ? 28.088 -9.878 2.315 1.00 12.84 242 ALA A N 1
ATOM 1741 C CA . ALA A 1 242 ? 29.332 -10.293 2.953 1.00 13.09 242 ALA A CA 1
ATOM 1742 C C . ALA A 1 242 ? 30.026 -9.045 3.521 1.00 11.97 242 ALA A C 1
ATOM 1743 O O . ALA A 1 242 ? 30.559 -9.084 4.640 1.00 12.38 242 ALA A O 1
ATOM 1745 N N . ILE A 1 243 ? 30.017 -7.930 2.778 1.00 11.61 243 ILE A N 1
ATOM 1746 C CA . ILE A 1 243 ? 30.645 -6.678 3.229 1.00 10.82 243 ILE A CA 1
ATOM 1747 C C . ILE A 1 243 ? 29.847 -6.137 4.416 1.00 10.94 243 ILE A C 1
ATOM 1748 O O . ILE A 1 243 ? 30.443 -5.722 5.423 1.00 11.44 243 ILE A O 1
ATOM 1753 N N . ARG A 1 244 ? 28.515 -6.163 4.360 1.00 10.82 244 ARG A N 1
ATOM 1754 C CA . ARG A 1 244 ? 27.680 -5.701 5.464 1.00 12.03 244 ARG A CA 1
ATOM 1755 C C . ARG A 1 244 ? 27.999 -6.499 6.714 1.00 11.77 244 ARG A C 1
ATOM 1756 O O . ARG A 1 244 ? 28.244 -5.926 7.777 1.00 12.15 244 ARG A O 1
ATOM 1764 N N . ASP A 1 245 ? 28.081 -7.824 6.597 1.00 11.91 245 ASP A N 1
ATOM 1765 C CA . ASP A 1 245 ? 28.403 -8.686 7.716 1.00 12.63 245 ASP A CA 1
ATOM 1766 C C . ASP A 1 245 ? 29.785 -8.401 8.289 1.00 11.44 245 ASP A C 1
ATOM 1767 O O . ASP A 1 245 ? 29.994 -8.396 9.505 1.00 12.47 245 ASP A O 1
ATOM 1772 N N . ALA A 1 246 ? 30.759 -8.120 7.433 1.00 10.87 246 ALA A N 1
ATOM 1773 C CA . ALA A 1 246 ? 32.097 -7.819 7.910 1.00 11.16 246 ALA A CA 1
ATOM 1774 C C . ALA A 1 246 ? 32.094 -6.491 8.688 1.00 11.28 246 ALA A C 1
ATOM 1775 O O . ALA A 1 246 ? 32.873 -6.337 9.644 1.00 11.32 246 ALA A O 1
ATOM 1777 N N . LEU A 1 247 ? 31.253 -5.519 8.317 1.00 9.75 247 LEU A N 1
ATOM 1778 C CA . LEU A 1 247 ? 31.198 -4.251 9.022 1.00 9.93 247 LEU A CA 1
ATOM 1779 C C . LEU A 1 247 ? 30.508 -4.414 10.360 1.00 10.34 247 LEU A C 1
ATOM 1780 O O . LEU A 1 247 ? 30.891 -3.743 11.326 1.00 11.22 247 LEU A O 1
ATOM 1785 N N . VAL A 1 248 ? 29.497 -5.276 10.455 1.00 10.56 248 VAL A N 1
ATOM 1786 C CA . VAL A 1 248 ? 28.804 -5.535 11.726 1.00 10.43 248 VAL A CA 1
ATOM 1787 C C . VAL A 1 248 ? 29.781 -6.238 12.694 1.00 11.88 248 VAL A C 1
ATOM 1788 O O . VAL A 1 248 ? 30.023 -5.778 13.825 1.00 11.35 248 VAL A O 1
ATOM 1792 N N . ARG A 1 249 ? 30.424 -7.334 12.239 1.00 11.42 249 ARG A N 1
ATOM 1793 C CA . ARG A 1 249 ? 31.365 -8.041 13.095 1.00 10.96 249 ARG A CA 1
ATOM 1794 C C . ARG A 1 249 ? 32.574 -7.196 13.430 1.00 10.61 249 ARG A C 1
ATOM 1795 O O . ARG A 1 249 ? 33.142 -7.358 14.522 1.00 11.22 249 ARG A O 1
ATOM 1803 N N . GLN A 1 250 ? 32.991 -6.267 12.547 1.00 10.30 250 GLN A N 1
ATOM 1804 C CA . GLN A 1 250 ? 34.107 -5.370 12.827 1.00 10.79 250 GLN A CA 1
ATOM 1805 C C . GLN A 1 250 ? 33.923 -4.664 14.180 1.00 10.80 250 GLN A C 1
ATOM 1806 O O . GLN A 1 250 ? 34.884 -4.506 14.932 1.00 11.68 250 GLN A O 1
ATOM 1812 N N . LEU A 1 251 ? 32.700 -4.270 14.541 1.00 10.72 251 LEU A N 1
ATOM 1813 C CA . LEU A 1 251 ? 32.480 -3.461 15.715 1.00 11.00 251 LEU A CA 1
ATOM 1814 C C . LEU A 1 251 ? 32.765 -4.163 17.028 1.00 11.05 251 LEU A C 1
ATOM 1815 O O . LEU A 1 251 ? 33.160 -3.484 17.987 1.00 12.30 251 LEU A O 1
ATOM 1820 N N . TYR A 1 252 ? 32.655 -5.487 17.107 1.00 9.93 252 TYR A N 1
ATOM 1821 C CA . TYR A 1 252 ? 32.880 -6.133 18.382 1.00 11.45 252 TYR A CA 1
ATOM 1822 C C . TYR A 1 252 ? 33.972 -7.195 18.304 1.00 12.23 252 TYR A C 1
ATOM 1823 O O . TYR A 1 252 ? 34.070 -8.081 19.152 1.00 13.14 252 TYR A O 1
ATOM 1832 N N . ASN A 1 253 ? 34.838 -7.090 17.290 1.00 12.23 253 ASN A N 1
ATOM 1833 C CA . ASN A 1 253 ? 35.952 -8.018 17.076 1.00 12.84 253 ASN A CA 1
ATOM 1834 C C . ASN A 1 253 ? 37.227 -7.226 16.797 1.00 12.33 253 ASN A C 1
ATOM 1835 O O . ASN A 1 253 ? 37.132 -6.055 16.379 1.00 11.94 253 ASN A O 1
ATOM 1840 N N . PRO A 1 254 ? 38.428 -7.797 17.026 1.00 11.81 254 PRO A N 1
ATOM 1841 C CA . PRO A 1 254 ? 39.699 -7.132 16.818 1.00 11.41 254 PRO A CA 1
ATOM 1842 C C . PRO A 1 254 ? 39.947 -6.617 15.409 1.00 11.47 254 PRO A C 1
ATOM 1843 O O . PRO A 1 254 ? 39.557 -7.256 14.428 1.00 11.64 254 PRO A O 1
ATOM 1847 N N . VAL A 1 255 ? 40.606 -5.467 15.295 1.00 10.72 255 VAL A N 1
ATOM 1848 C CA . VAL A 1 255 ? 41.082 -4.928 14.030 1.00 10.38 255 VAL A CA 1
ATOM 1849 C C . VAL A 1 255 ? 42.428 -5.626 13.760 1.00 10.68 255 VAL A C 1
ATOM 1850 O O . VAL A 1 255 ? 43.405 -5.474 14.511 1.00 11.40 255 VAL A O 1
ATOM 1854 N N . GLN A 1 256 ? 42.540 -6.413 12.678 1.00 10.93 256 GLN A N 1
ATOM 1855 C CA . GLN A 1 256 ? 43.757 -7.156 12.336 1.00 11.53 256 GLN A CA 1
ATOM 1856 C C . GLN A 1 256 ? 44.643 -6.321 11.432 1.00 12.40 256 GLN A C 1
ATOM 1857 O O . GLN A 1 256 ? 44.878 -6.704 10.275 1.00 13.06 256 GLN A O 1
ATOM 1863 N N . TRP A 1 257 ? 45.205 -5.202 11.926 1.00 11.51 257 TRP A N 1
ATOM 1864 C CA . TRP A 1 257 ? 45.953 -4.315 11.048 1.00 11.96 257 TRP A CA 1
ATOM 1865 C C . TRP A 1 257 ? 47.301 -4.934 10.655 1.00 12.77 257 TRP A C 1
ATOM 1866 O O . TRP A 1 257 ? 47.659 -4.924 9.469 1.00 12.92 257 TRP A O 1
ATOM 1877 N N . THR A 1 258 ? 48.033 -5.551 11.580 1.00 13.40 258 THR A N 1
ATOM 1878 C CA . THR A 1 258 ? 49.298 -6.196 11.251 1.00 14.60 258 THR A CA 1
ATOM 1879 C C . THR A 1 258 ? 49.133 -7.189 10.099 1.00 13.76 258 THR A C 1
ATOM 1880 O O . THR A 1 258 ? 49.850 -7.110 9.087 1.00 14.13 258 THR A O 1
ATOM 1884 N N . LYS A 1 259 ? 48.127 -8.060 10.210 1.00 13.80 259 LYS A N 1
ATOM 1885 C CA . LYS A 1 259 ? 47.902 -9.077 9.189 1.00 14.86 259 LYS A CA 1
ATOM 1886 C C . LYS A 1 259 ? 47.415 -8.520 7.869 1.00 13.94 259 LYS A C 1
ATOM 1887 O O . LYS A 1 259 ? 47.733 -9.087 6.817 1.00 13.50 259 LYS A O 1
ATOM 1893 N N . SER A 1 260 ? 46.668 -7.422 7.888 1.00 12.80 260 SER A N 1
ATOM 1894 C CA . SER A 1 260 ? 46.257 -6.783 6.647 1.00 13.17 260 SER A CA 1
ATOM 1895 C C . SER A 1 260 ? 47.462 -6.256 5.872 1.00 14.03 260 SER A C 1
ATOM 1896 O O . SER A 1 260 ? 47.538 -6.402 4.633 1.00 13.93 260 SER A O 1
ATOM 1899 N N . VAL A 1 261 ? 48.443 -5.673 6.593 1.00 13.35 261 VAL A N 1
ATOM 1900 C CA . VAL A 1 261 ? 49.602 -5.106 5.912 1.00 14.93 261 VAL A CA 1
ATOM 1901 C C . VAL A 1 261 ? 50.470 -6.244 5.411 1.00 15.55 261 VAL A C 1
ATOM 1902 O O . VAL A 1 261 ? 50.969 -6.156 4.290 1.00 16.62 261 VAL A O 1
ATOM 1906 N N . GLU A 1 262 ? 50.604 -7.321 6.174 1.00 15.55 262 GLU A N 1
ATOM 1907 C CA . GLU A 1 262 ? 51.322 -8.496 5.717 1.00 16.93 262 GLU A CA 1
ATOM 1908 C C . GLU A 1 262 ? 50.680 -9.098 4.458 1.00 17.56 262 GLU A C 1
ATOM 1909 O O . GLU A 1 262 ? 51.393 -9.465 3.514 1.00 17.60 262 GLU A O 1
ATOM 1915 N N . TYR A 1 263 ? 49.347 -9.160 4.393 1.00 16.66 263 TYR A N 1
ATOM 1916 C CA . TYR A 1 263 ? 48.642 -9.659 3.222 1.00 16.62 263 TYR A CA 1
ATOM 1917 C C . TYR A 1 263 ? 48.905 -8.765 2.017 1.00 16.36 263 TYR A C 1
ATOM 1918 O O . TYR A 1 263 ? 49.149 -9.262 0.919 1.00 15.81 263 TYR A O 1
ATOM 1927 N N . MET A 1 264 ? 48.893 -7.449 2.147 1.00 15.52 264 MET A N 1
ATOM 1928 C CA . MET A 1 264 ? 49.175 -6.587 1.020 1.00 16.51 264 MET A CA 1
ATOM 1929 C C . MET A 1 264 ? 50.591 -6.813 0.483 1.00 17.52 264 MET A C 1
ATOM 1930 O O . MET A 1 264 ? 50.798 -6.942 -0.740 1.00 17.84 264 MET A O 1
ATOM 1935 N N . ALA A 1 265 ? 51.574 -6.925 1.367 1.00 17.46 265 ALA A N 1
ATOM 1936 C CA . ALA A 1 265 ? 52.949 -7.201 0.950 1.00 18.85 265 ALA A CA 1
ATOM 1937 C C . ALA A 1 265 ? 53.026 -8.556 0.245 1.00 19.14 265 ALA A C 1
ATOM 1938 O O . ALA A 1 265 ? 53.652 -8.695 -0.808 1.00 20.57 265 ALA A O 1
ATOM 1940 N N . ALA A 1 266 ? 52.315 -9.588 0.696 1.00 18.84 266 ALA A N 1
ATOM 1941 C CA . ALA A 1 266 ? 52.343 -10.892 0.030 1.00 19.69 266 ALA A CA 1
ATOM 1942 C C . ALA A 1 266 ? 51.710 -10.857 -1.347 1.00 20.58 266 ALA A C 1
ATOM 1943 O O . ALA A 1 266 ? 51.951 -11.743 -2.176 1.00 22.21 266 ALA A O 1
ATOM 1945 N N . GLN A 1 267 ? 50.851 -9.878 -1.592 1.00 20.01 267 GLN A N 1
ATOM 1946 C CA . GLN A 1 267 ? 50.226 -9.715 -2.876 1.00 21.28 267 GLN A CA 1
ATOM 1947 C C . GLN A 1 267 ? 51.110 -8.912 -3.834 1.00 21.05 267 GLN A C 1
ATOM 1948 O O . GLN A 1 267 ? 50.768 -8.794 -5.018 1.00 21.38 267 GLN A O 1
ATOM 1954 N N . GLY A 1 268 ? 52.246 -8.367 -3.384 1.00 20.65 268 GLY A N 1
ATOM 1955 C CA . GLY A 1 268 ? 53.133 -7.611 -4.264 1.00 21.23 268 GLY A CA 1
ATOM 1956 C C . GLY A 1 268 ? 53.116 -6.108 -4.053 1.00 20.90 268 GLY A C 1
ATOM 1957 O O . GLY A 1 268 ? 53.823 -5.363 -4.751 1.00 21.92 268 GLY A O 1
ATOM 1958 N N . VAL A 1 269 ? 52.324 -5.608 -3.098 1.00 20.52 269 VAL A N 1
ATOM 1959 C CA . VAL A 1 269 ? 52.277 -4.175 -2.837 1.00 20.61 269 VAL A CA 1
ATOM 1960 C C . VAL A 1 269 ? 53.622 -3.787 -2.229 1.00 20.75 269 VAL A C 1
ATOM 1961 O O . VAL A 1 269 ? 54.124 -4.471 -1.335 1.00 19.72 269 VAL A O 1
ATOM 1965 N N . GLU A 1 270 ? 54.212 -2.698 -2.698 1.00 21.50 270 GLU A N 1
ATOM 1966 C CA . GLU A 1 270 ? 55.484 -2.315 -2.115 1.00 24.72 270 GLU A CA 1
ATOM 1967 C C . GLU A 1 270 ? 55.543 -0.930 -1.481 1.00 23.07 270 GLU A C 1
ATOM 1968 O O . GLU A 1 270 ? 56.525 -0.569 -0.817 1.00 22.22 270 GLU A O 1
ATOM 1974 N N . HIS A 1 271 ? 54.476 -0.139 -1.635 1.00 21.71 271 HIS A N 1
ATOM 1975 C CA . HIS A 1 271 ? 54.402 1.170 -1.021 1.00 19.59 271 HIS A CA 1
ATOM 1976 C C . HIS A 1 271 ? 52.975 1.394 -0.550 1.00 19.16 271 HIS A C 1
ATOM 1977 O O . HIS A 1 271 ? 52.034 1.060 -1.274 1.00 18.05 271 HIS A O 1
ATOM 1984 N N . LEU A 1 272 ? 52.804 1.999 0.629 1.00 18.08 272 LEU A N 1
ATOM 1985 C CA . LEU A 1 272 ? 51.479 2.356 1.116 1.00 17.43 272 LEU A CA 1
ATOM 1986 C C . LEU A 1 272 ? 51.385 3.860 1.190 1.00 16.44 272 LEU A C 1
ATOM 1987 O O . LEU A 1 272 ? 52.290 4.502 1.736 1.00 17.86 272 LEU A O 1
ATOM 1992 N N . TYR A 1 273 ? 50.355 4.452 0.622 1.00 14.59 273 TYR A N 1
ATOM 1993 C CA . TYR A 1 273 ? 50.112 5.868 0.771 1.00 14.83 273 TYR A CA 1
ATOM 1994 C C . TYR A 1 273 ? 48.997 6.009 1.810 1.00 14.33 273 TYR A C 1
ATOM 1995 O O . TYR A 1 273 ? 47.966 5.335 1.684 1.00 13.64 273 TYR A O 1
ATOM 2004 N N . GLU A 1 274 ? 49.167 6.869 2.811 1.00 12.87 274 GLU A N 1
ATOM 2005 C CA . GLU A 1 274 ? 48.140 7.098 3.818 1.00 12.76 274 GLU A CA 1
ATOM 2006 C C . GLU A 1 274 ? 47.302 8.265 3.351 1.00 12.00 274 GLU A C 1
ATOM 2007 O O . GLU A 1 274 ? 47.787 9.394 3.211 1.00 12.78 274 GLU A O 1
ATOM 2013 N N . VAL A 1 275 ? 46.019 8.013 3.085 1.00 11.61 275 VAL A N 1
ATOM 2014 C CA . VAL A 1 275 ? 45.135 8.992 2.492 1.00 12.17 275 VAL A CA 1
ATOM 2015 C C . VAL A 1 275 ? 44.213 9.483 3.591 1.00 12.75 275 VAL A C 1
ATOM 2016 O O . VAL A 1 275 ? 43.094 9.017 3.763 1.00 12.64 275 VAL A O 1
ATOM 2020 N N . GLY A 1 276 ? 44.704 10.392 4.416 1.00 13.48 276 GLY A N 1
ATOM 2021 C CA . GLY A 1 276 ? 43.930 10.966 5.493 1.00 13.20 276 GLY A CA 1
ATOM 2022 C C . GLY A 1 276 ? 44.836 11.896 6.302 1.00 14.88 276 GLY A C 1
ATOM 2023 O O . GLY A 1 276 ? 46.002 12.086 5.924 1.00 15.36 276 GLY A O 1
ATOM 2024 N N . PRO A 1 277 ? 44.335 12.558 7.369 1.00 14.70 277 PRO A N 1
ATOM 2025 C CA . PRO A 1 277 ? 45.160 13.363 8.262 1.00 14.65 277 PRO A CA 1
ATOM 2026 C C . PRO A 1 277 ? 46.142 12.508 9.070 1.00 14.54 277 PRO A C 1
ATOM 2027 O O . PRO A 1 277 ? 45.884 11.322 9.366 1.00 15.48 277 PRO A O 1
ATOM 2031 N N . GLY A 1 278 ? 47.253 13.148 9.407 1.00 13.71 278 GLY A N 1
ATOM 2032 C CA . GLY A 1 278 ? 48.254 12.533 10.253 1.00 14.83 278 GLY A CA 1
ATOM 2033 C C . GLY A 1 278 ? 49.151 11.545 9.508 1.00 15.51 278 GLY A C 1
ATOM 2034 O O . GLY A 1 278 ? 49.114 11.354 8.290 1.00 15.83 278 GLY A O 1
ATOM 2035 N N . LYS A 1 279 ? 50.038 10.929 10.287 1.00 15.67 279 LYS A N 1
ATOM 2036 C CA . LYS A 1 279 ? 51.018 9.982 9.780 1.00 16.34 279 LYS A CA 1
ATOM 2037 C C . LYS A 1 279 ? 51.076 8.724 10.651 1.00 15.05 279 LYS A C 1
ATOM 2038 O O . LYS A 1 279 ? 52.065 7.989 10.684 1.00 15.14 279 LYS A O 1
ATOM 2044 N N . VAL A 1 280 ? 49.959 8.379 11.304 1.00 14.08 280 VAL A N 1
ATOM 2045 C CA . VAL A 1 280 ? 49.930 7.236 12.205 1.00 13.85 280 VAL A CA 1
ATOM 2046 C C . VAL A 1 280 ? 50.156 5.928 11.459 1.00 13.60 280 VAL A C 1
ATOM 2047 O O . VAL A 1 280 ? 51.012 5.136 11.836 1.00 14.33 280 VAL A O 1
ATOM 2051 N N . LEU A 1 281 ? 49.408 5.629 10.384 1.00 13.62 281 LEU A N 1
ATOM 2052 C CA . LEU A 1 281 ? 49.599 4.348 9.665 1.00 14.07 281 LEU A CA 1
ATOM 2053 C C . LEU A 1 281 ? 50.932 4.305 8.900 1.00 13.69 281 LEU A C 1
ATOM 2054 O O . LEU A 1 281 ? 51.497 3.228 8.747 1.00 14.18 281 LEU A O 1
ATOM 2059 N N . THR A 1 282 ? 51.461 5.458 8.477 1.00 13.97 282 THR A N 1
ATOM 2060 C CA . THR A 1 282 ? 52.767 5.522 7.829 1.00 15.46 282 THR A CA 1
ATOM 2061 C C . THR A 1 282 ? 53.831 5.033 8.815 1.00 16.45 282 THR A C 1
ATOM 2062 O O . THR A 1 282 ? 54.623 4.165 8.446 1.00 17.55 282 THR A O 1
ATOM 2066 N N . GLY A 1 283 ? 53.814 5.488 10.072 1.00 17.00 283 GLY A N 1
ATOM 2067 C CA . GLY A 1 283 ? 54.789 5.077 11.077 1.00 17.18 283 GLY A CA 1
ATOM 2068 C C . GLY A 1 283 ? 54.742 3.600 11.449 1.00 18.69 283 GLY A C 1
ATOM 2069 O O . GLY A 1 283 ? 55.780 3.007 11.758 1.00 19.48 283 GLY A O 1
ATOM 2070 N N . LEU A 1 284 ? 53.567 2.956 11.435 1.00 18.02 284 LEU A N 1
ATOM 2071 C CA . LEU A 1 284 ? 53.462 1.546 11.739 1.00 19.07 284 LEU A CA 1
ATOM 2072 C C . LEU A 1 284 ? 54.019 0.660 10.642 1.00 19.46 284 LEU A C 1
ATOM 2073 O O . LEU A 1 284 ? 54.507 -0.428 10.935 1.00 20.44 284 LEU A O 1
ATOM 2078 N N . THR A 1 285 ? 54.010 1.084 9.378 1.00 20.42 285 THR A N 1
ATOM 2079 C CA . THR A 1 285 ? 54.342 0.222 8.262 1.00 21.79 285 THR A CA 1
ATOM 2080 C C . THR A 1 285 ? 55.671 -0.508 8.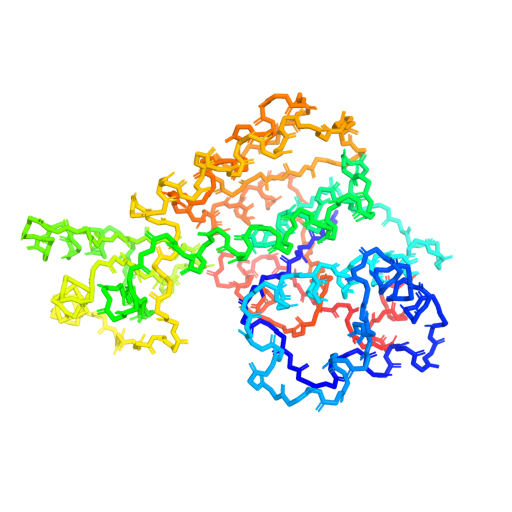347 1.00 23.89 285 THR A C 1
ATOM 2081 O O . THR A 1 285 ? 55.719 -1.736 8.199 1.00 23.72 285 THR A O 1
ATOM 2085 N N . LYS A 1 286 ? 56.733 0.210 8.699 1.00 26.81 286 LYS A N 1
ATOM 2086 C CA . LYS A 1 286 ? 58.059 -0.396 8.694 1.00 29.73 286 LYS A CA 1
ATOM 2087 C C . LYS A 1 286 ? 58.249 -1.370 9.823 1.00 30.10 286 LYS A C 1
ATOM 2088 O O . LYS A 1 286 ? 59.077 -2.272 9.718 1.00 30.20 286 LYS A O 1
ATOM 2094 N N . ARG A 1 287 ? 57.413 -1.252 10.857 1.00 30.61 287 ARG A N 1
ATOM 2095 C CA . ARG A 1 287 ? 57.479 -2.162 11.984 1.00 31.61 287 ARG A CA 1
ATOM 2096 C C . ARG A 1 287 ? 56.815 -3.494 11.661 1.00 29.98 287 ARG A C 1
ATOM 2097 O O . ARG A 1 287 ? 57.045 -4.495 12.348 1.00 29.68 287 ARG A O 1
ATOM 2105 N N . ILE A 1 288 ? 55.950 -3.500 10.645 1.00 26.97 288 ILE A N 1
ATOM 2106 C CA . ILE A 1 288 ? 55.249 -4.701 10.253 1.00 26.24 288 ILE A CA 1
ATOM 2107 C C . ILE A 1 288 ? 56.118 -5.399 9.221 1.00 27.19 288 ILE A C 1
ATOM 2108 O O . ILE A 1 288 ? 56.394 -6.589 9.368 1.00 27.07 288 ILE A O 1
ATOM 2113 N N . VAL A 1 289 ? 56.523 -4.726 8.138 1.00 28.98 289 VAL A N 1
ATOM 2114 C CA . VAL A 1 289 ? 57.400 -5.323 7.135 1.00 31.79 289 VAL A CA 1
ATOM 2115 C C . VAL A 1 289 ? 58.308 -4.165 6.738 1.00 33.22 289 VAL A C 1
ATOM 2116 O O . VAL A 1 289 ? 57.876 -3.239 6.049 1.00 32.54 289 VAL A O 1
ATOM 2120 N N . ASP A 1 290 ? 59.598 -4.141 7.057 1.00 36.63 290 ASP A N 1
ATOM 2121 C CA . ASP A 1 290 ? 60.426 -2.971 6.722 1.00 40.10 290 ASP A CA 1
ATOM 2122 C C . ASP A 1 290 ? 60.982 -2.945 5.293 1.00 39.72 290 ASP A C 1
ATOM 2123 O O . ASP A 1 290 ? 61.848 -2.171 4.893 1.00 39.77 290 ASP A O 1
ATOM 2128 N N . THR A 1 291 ? 60.467 -3.913 4.546 1.00 39.29 291 THR A N 1
ATOM 2129 C CA . THR A 1 291 ? 60.608 -4.072 3.110 1.00 39.08 291 THR A CA 1
ATOM 2130 C C . THR A 1 291 ? 59.572 -3.193 2.382 1.00 37.70 291 THR A C 1
ATOM 2131 O O . THR A 1 291 ? 59.648 -2.988 1.154 1.00 38.86 291 THR A O 1
ATOM 2135 N N . LEU A 1 292 ? 58.568 -2.687 3.113 1.00 33.66 292 LEU A N 1
ATOM 2136 C CA . LEU A 1 292 ? 57.547 -1.830 2.567 1.00 29.58 292 LEU A CA 1
ATOM 2137 C C . LEU A 1 292 ? 57.972 -0.425 2.834 1.00 27.46 292 LEU A C 1
ATOM 2138 O O . LEU A 1 292 ? 58.617 -0.181 3.848 1.00 28.58 292 LEU A O 1
ATOM 2143 N N . THR A 1 293 ? 57.640 0.498 1.943 1.00 25.12 293 THR A N 1
ATOM 2144 C CA . THR A 1 293 ? 57.833 1.894 2.247 1.00 22.58 293 THR A CA 1
ATOM 2145 C C . THR A 1 293 ? 56.448 2.523 2.391 1.00 21.81 293 THR A C 1
ATOM 2146 O O . THR A 1 293 ? 55.449 1.947 1.944 1.00 21.04 293 THR A O 1
ATOM 2150 N N . ALA A 1 294 ? 56.300 3.702 2.971 1.00 20.08 294 ALA A N 1
ATOM 2151 C CA . ALA A 1 294 ? 55.000 4.292 3.158 1.00 19.63 294 ALA A CA 1
ATOM 2152 C C . ALA A 1 294 ? 55.158 5.789 3.205 1.00 19.41 294 ALA A C 1
ATOM 2153 O O . ALA A 1 294 ? 56.246 6.234 3.543 1.00 20.77 294 ALA A O 1
ATOM 2155 N N . SER A 1 295 ? 54.165 6.573 2.834 1.00 18.64 295 SER A N 1
ATOM 2156 C CA . SER A 1 295 ? 54.209 8.012 2.983 1.00 19.85 295 SER A CA 1
ATOM 215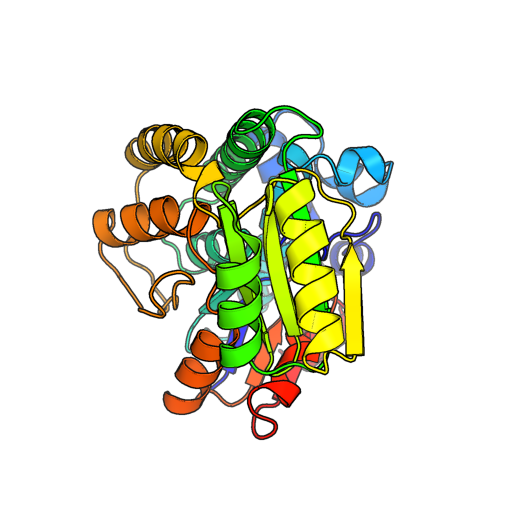7 C C . SER A 1 295 ? 52.754 8.486 3.079 1.00 20.08 295 SER A C 1
ATOM 2158 O O . SER A 1 295 ? 51.843 7.726 2.715 1.00 20.02 295 SER A O 1
ATOM 2161 N N . ALA A 1 296 ? 52.505 9.680 3.605 1.00 20.14 296 ALA A N 1
ATOM 2162 C CA . ALA A 1 296 ? 51.179 10.239 3.764 1.00 20.94 296 ALA A CA 1
ATOM 2163 C C . ALA A 1 296 ? 50.873 11.260 2.684 1.00 22.18 296 ALA A C 1
ATOM 2164 O O . ALA A 1 296 ? 51.716 12.108 2.384 1.00 23.57 296 ALA A O 1
ATOM 2166 N N . LEU A 1 297 ? 49.667 11.290 2.108 1.00 22.31 297 LEU A N 1
ATOM 2167 C CA . LEU A 1 297 ? 49.285 12.228 1.056 1.00 22.90 297 LEU A CA 1
ATOM 2168 C C . LEU A 1 297 ? 48.476 13.427 1.557 1.00 23.47 297 LEU A C 1
ATOM 2169 O O . LEU A 1 297 ? 47.494 13.875 0.950 1.00 25.31 297 LEU A O 1
ATOM 2174 N N . ASN A 1 298 ? 48.882 14.042 2.654 1.00 23.02 298 ASN A N 1
ATOM 2175 C CA . ASN A 1 298 ? 48.067 15.098 3.249 1.00 23.99 298 ASN A CA 1
ATOM 2176 C C . ASN A 1 298 ? 48.664 16.490 3.262 1.00 24.55 298 ASN A C 1
ATOM 2177 O O . ASN A 1 298 ? 48.170 17.416 3.909 1.00 23.78 298 ASN A O 1
ATOM 2182 N N . GLU A 1 299 ? 49.772 16.652 2.557 1.00 26.14 299 GLU A N 1
ATOM 2183 C CA . GLU A 1 299 ? 50.393 17.957 2.377 1.00 28.44 299 GLU A CA 1
ATOM 2184 C C . GLU A 1 299 ? 50.457 18.168 0.865 1.00 26.79 299 GLU A C 1
ATOM 2185 O O . GLU A 1 299 ? 50.745 17.190 0.148 1.00 23.56 299 GLU A O 1
ATOM 2191 N N . PRO A 1 300 ? 50.255 19.388 0.321 1.00 26.50 300 PRO A N 1
ATOM 2192 C CA . PRO A 1 300 ? 50.299 19.620 -1.120 1.00 26.07 300 PRO A CA 1
ATOM 2193 C C . PRO A 1 300 ? 51.606 19.187 -1.786 1.00 26.02 300 PRO A C 1
ATOM 2194 O O . PRO A 1 300 ? 51.573 18.585 -2.859 1.00 25.73 300 PRO A O 1
ATOM 2198 N N . SER A 1 301 ? 52.755 19.353 -1.115 1.00 26.55 301 SER A N 1
ATOM 2199 C CA . SER A 1 301 ? 54.079 18.921 -1.592 1.00 27.70 301 SER A CA 1
ATOM 2200 C C . SER A 1 301 ? 54.168 17.424 -1.839 1.00 26.71 301 SER A C 1
ATOM 2201 O O . SER A 1 301 ? 54.703 16.955 -2.851 1.00 26.30 301 SER A O 1
ATOM 2204 N N . ALA A 1 302 ? 53.609 16.670 -0.881 1.00 24.98 302 ALA A N 1
ATOM 2205 C CA . ALA A 1 302 ? 53.630 15.223 -0.923 1.00 23.65 302 ALA A CA 1
ATOM 2206 C C . ALA A 1 302 ? 52.683 14.732 -2.005 1.00 22.86 302 ALA A C 1
ATOM 2207 O O . ALA A 1 302 ? 53.001 13.799 -2.763 1.00 23.19 302 ALA A O 1
ATOM 2209 N N . MET A 1 303 ? 51.542 15.405 -2.118 1.00 21.97 303 MET A N 1
ATOM 2210 C CA . MET A 1 303 ? 50.577 15.067 -3.137 1.00 23.02 303 MET A CA 1
ATOM 2211 C C . MET A 1 303 ? 51.191 15.319 -4.514 1.00 23.82 303 MET A C 1
ATOM 2212 O O . MET A 1 303 ? 51.151 14.429 -5.367 1.00 23.33 303 MET A O 1
ATOM 2217 N N . ALA A 1 304 ? 51.840 16.470 -4.719 1.00 24.55 304 ALA A N 1
ATOM 2218 C CA . ALA A 1 304 ? 52.462 16.801 -5.996 1.00 25.97 304 ALA A CA 1
ATOM 2219 C C . ALA A 1 304 ? 53.591 15.835 -6.314 1.00 26.47 304 ALA A C 1
ATOM 2220 O O . ALA A 1 304 ? 53.694 15.315 -7.416 1.00 26.49 304 ALA A O 1
ATOM 2222 N N . ALA A 1 305 ? 54.429 15.529 -5.338 1.00 27.87 305 ALA A N 1
ATOM 2223 C CA . ALA A 1 305 ? 55.503 14.551 -5.498 1.00 29.75 305 ALA A CA 1
ATOM 2224 C C . ALA A 1 305 ? 55.013 13.144 -5.859 1.00 30.98 305 ALA A C 1
ATOM 2225 O O . ALA A 1 305 ? 55.706 12.353 -6.496 1.00 32.71 305 ALA A O 1
ATOM 2227 N N . ALA A 1 306 ? 53.839 12.794 -5.354 1.00 31.45 306 ALA A N 1
ATOM 2228 C CA . ALA A 1 306 ? 53.259 11.509 -5.629 1.00 32.69 306 ALA A CA 1
ATOM 2229 C C . ALA A 1 306 ? 52.594 11.381 -6.994 1.00 34.14 306 ALA A C 1
ATOM 2230 O O . ALA A 1 306 ? 52.433 10.251 -7.471 1.00 34.89 306 ALA A O 1
ATOM 2232 N N . LEU A 1 307 ? 52.142 12.474 -7.611 1.00 35.70 307 LEU A N 1
ATOM 2233 C CA . LEU A 1 307 ? 51.459 12.395 -8.895 1.00 37.24 307 LEU A CA 1
ATOM 2234 C C . LEU A 1 307 ? 52.375 12.289 -10.130 1.00 39.41 307 LEU A C 1
ATOM 2235 O O . LEU A 1 307 ? 51.826 12.136 -11.232 1.00 41.68 307 LEU A O 1
#

Secondary structure (DSSP, 8-state):
-EEEEE--TT---TTTTHHHHHH-HHHHHHHHHHHHHHTS-HHHHHHH--HHHHTSHHHHHHHHHHHHHHHHHHHHHTTPPPPSEEEESTHHHHHHHHHTTSS-HHHHHHHHHHHHHHHHHHS-TTSEEEEEEES--HHHHHHHHHHH-TTS-EEEEEEEETTEEEEEEEHHHHHHHHHHHHHTT-SEEEEPS--S-TTSGGGHHHHHHHHHHHHTS-----SS-BB-TTT--B--SHHHHHHHHHHHHHS-EEHHHHHHHHHHTT--EEEE-SSSSHHHHHHHHH-TT-EEEE--SHHHHHHH-

CATH classification: 3.30.70.250 (+1 more: 3.40.366.10)

GO terms:
  GO:0005829 cytosol (C, IDA)
  GO:0004314 [acyl-carrier-protein] S-malonyltransferase activity (F, IDA)
  GO:0006633 fatty acid biosynthetic process (P, IMP)

Radius of gyration: 18.51 Å; Cα contacts (8 Å, |Δi|>4): 677; chains: 1; bounding box: 42×41×49 Å

Nearest PDB structures (foldseek):
  2g2y-assembly1_A  TM=1.000E+00  e=5.184E-59  Escherichia coli K-12
  3h0p-assembly1_A  TM=9.994E-01  e=1.835E-56  Salmonella enterica subsp. enterica serovar Typhimurium
  6u0j-assembly1_A  TM=9.715E-01  e=9.442E-57  Escherichia coli K-12
  3hjv-assembly1_B  TM=9.933E-01  e=2.277E-49  Vibrio cholerae
  3tqe-assembly1_A  TM=9.931E-01  e=3.015E-44  Coxiella burnetii

Foldseek 3Di:
DEEEEEEAPPQADAQFLVQVCVVDVLLLVLQVLLCVLVVHRLNCCSHPNPPVNCNLQLSVLLNFLSQLLSLLVVCVVVPHDDGQEYEYFLSRLLSRQCSQPFFPSSLSSVLRSLLSVLLVPLDDFLFKWKKKWFDDAPVQLQVLLVVLQVVWWKGFAECLFGGITMIMTTPRSLVSSQVSSVVVPTPHIGTDPDRRRWQAPSSLSSLVVSLVSLVVGGTAFGNHFYQYFAPRDTDGDSVVVSVSSSNSGHHHGNNLVNLVVCVVVPHAEYEHRGGDCSSQVRNCRSPVSHHYYYSSHVVNVVVND

InterPro domains:
  IPR001227 Acyl transferase domain superfamily [G3DSA:3.40.366.10] (6-286)
  IPR004410 Malonyl CoA-acyl carrier protein transacylase, FabD-type [TIGR00128] (3-291)
  IPR014043 Acyl transferase domain [PF00698] (6-287)
  IPR014043 Acyl transferase domain [SM00827] (7-308)
  IPR016035 Acyl transferase/acyl hydrolase/lysophospholipase [SSF52151] (4-308)
  IPR016036 Malonyl-CoA ACP transacylase, ACP-binding [SSF55048] (128-197)
  IPR024925 Malonyl CoA-acyl carrier protein transacylase [PIRSF000446] (1-308)
  IPR050858 Malonyl CoA-ACP Transacylase/Polyketide Synthase FabD [PTHR42681] (3-298)

Organism: Escherichia coli (strain K12) (NCBI:txid83333)

Sequence (305 aa):
QFAFVFPGQGSQTVGMLADMAASYPIVEETFAEASAALGYDLWALTQQGPAEELNKTWQTQPALLTASVALYRVWQQQGGKAPAMMAGHSLGEYSALVCAGVIDFADAVRLVEMRGKFMQEAVPEGTGAMAAIIGLDDASIAKACEEAAEGQVVSPVNFNSPGQVVIAGHKEAVERAGAACKAAGAKRALPLPVSVPSHCALMKPAADKLAVELAKITFNAPTVPVVNNVDVKCETNGDAIRDALVRQLYNPVQWTKSVEYMAAQGVEHLYEVGPGKVLTGLTKRIVDTLTASALNEPSAMAAAL

B-factor: mean 19.57, std 8.59, range [8.23, 53.45]

Solvent-accessible surface area: 12005 Å² total; per-residue (Å²): 112,45,0,0,2,0,1,6,80,62,10,25,90,56,30,14,13,48,103,0,9,89,65,27,96,28,0,84,108,0,2,61,75,0,21,88,13,26,72,68,84,0,43,40,19,0,38,143,14,92,58,112,57,1,72,70,16,66,30,2,0,0,0,1,0,0,0,1,5,0,0,20,61,0,10,101,102,89,57,17,144,59,4,34,13,0,0,0,20,17,0,0,4,0,0,0,6,16,13,0,34,0,3,80,10,35,49,0,0,118,0,0,33,53,1,0,93,28,4,64,108,19,22,95,133,35,41,4,18,16,5,10,0,43,36,14,78,60,66,29,0,47,115,4,2,136,117,6,24,128,87,52,33,10,38,20,0,19,28,13,2,76,24,47,0,10,0,0,0,39,80,81,0,7,116,75,0,7,65,30,0,128,93,59,54,8,127,127,34,90,112,60,134,69,37,20,0,12,7,3,60,32,0,86,68,0,0,70,64,0,38,91,30,0,72,149,22,97,24,73,69,23,113,15,62,8,0,9,1,20,51,19,110,47,61,93,84,20,97,32,10,47,68,3,0,23,67,1,0,56,42,41,0,31,3,14,111,1,0,78,72,0,28,83,95,40,5,107,36,2,35,0,1,0,4,34,116,84,5,20,32,5,2,80,124,21,38,118,109,2,80,18,43,7,2,22,77,34,82,29,0,66,92,25,85